Protein AF-A0A7Z9XNN0-F1 (afdb_monomer_lite)

Secondary structure (DSSP, 8-state):
------------------------PPP-TTB--SSS-SS--HHHHHHHHHHHHTT-HHHHHHHHHHHHTTT--PPBSSTTHHHHHHHHHHHHHHHHH--HHHHHHHHHHHHHHHHSPPPSSS-B-TT----SHHHHHTTTTTTHHHHHHHHHHHHHHTTT-TT--HHHHHHHHHHHHHHHHHHHH-TTSTTTT-TTSHHHHHHHHHHHHHHHHSTTSTT--THHHHHHHHHIIIIIHHHHTTTTTTS--TTHHHHHHHHHHHHHHHHHHHHHHBSS---GGG--HHHHHHHHHHHHB-TTSS-B-----EEE-HHHHHHHHHTT---TTEEEPSS--

Structure (mmCIF, N/CA/C/O backbone):
data_AF-A0A7Z9XNN0-F1
#
_entry.id   AF-A0A7Z9XNN0-F1
#
loop_
_atom_site.group_PDB
_atom_site.id
_atom_site.type_symbol
_atom_site.label_atom_id
_atom_site.label_alt_id
_atom_site.label_comp_id
_atom_site.label_asym_id
_atom_site.label_entity_id
_atom_site.label_seq_id
_atom_site.pdbx_PDB_ins_code
_atom_site.Cartn_x
_atom_site.Cartn_y
_atom_site.Cartn_z
_atom_site.occupancy
_atom_site.B_iso_or_equiv
_atom_site.auth_seq_id
_atom_site.auth_comp_id
_atom_site.auth_asym_id
_atom_site.auth_atom_id
_atom_site.pdbx_PDB_model_num
ATOM 1 N N . MET A 1 1 ? -19.025 92.241 5.872 1.00 43.22 1 MET A N 1
ATOM 2 C CA . MET A 1 1 ? -19.968 91.840 4.802 1.00 43.22 1 MET A CA 1
ATOM 3 C C . MET A 1 1 ? -19.944 90.314 4.707 1.00 43.22 1 MET A C 1
ATOM 5 O O . MET A 1 1 ? -18.853 89.779 4.629 1.00 43.22 1 MET A O 1
ATOM 9 N N . LYS A 1 2 ? -21.109 89.655 4.845 1.00 39.34 2 LYS A N 1
ATOM 10 C CA . LYS A 1 2 ? -21.464 88.237 4.544 1.00 39.34 2 LYS A CA 1
ATOM 11 C C . LYS A 1 2 ? -20.301 87.218 4.389 1.00 39.34 2 LYS A C 1
ATOM 13 O O . LYS A 1 2 ? -19.582 87.260 3.407 1.00 39.34 2 LYS A O 1
ATOM 18 N N . ARG A 1 3 ? -20.060 86.361 5.396 1.00 37.00 3 ARG A N 1
ATOM 19 C CA . ARG A 1 3 ? -20.496 84.936 5.527 1.00 37.00 3 ARG A CA 1
ATOM 20 C C . ARG A 1 3 ? -19.927 83.952 4.481 1.00 37.00 3 ARG A C 1
ATOM 22 O O . ARG A 1 3 ? -20.418 83.928 3.361 1.00 37.00 3 ARG A O 1
ATOM 29 N N . SER A 1 4 ? -19.019 83.069 4.919 1.00 43.47 4 SER A N 1
ATOM 30 C CA . SER A 1 4 ? -19.020 81.582 4.778 1.00 43.47 4 SER A CA 1
ATOM 31 C C . SER A 1 4 ? -17.597 81.050 5.073 1.00 43.47 4 SER A C 1
ATOM 33 O O . SER A 1 4 ? -16.654 81.418 4.391 1.00 43.47 4 SER A O 1
ATOM 35 N N . ASN A 1 5 ? -17.330 80.521 6.275 1.00 38.88 5 ASN A N 1
ATOM 36 C CA . ASN A 1 5 ? -17.481 79.126 6.748 1.00 38.88 5 ASN A CA 1
ATOM 37 C C . ASN A 1 5 ? -16.399 78.164 6.207 1.00 38.88 5 ASN A C 1
ATOM 39 O O . ASN A 1 5 ? -16.396 77.839 5.030 1.00 38.88 5 ASN A O 1
ATOM 43 N N . LEU A 1 6 ? -15.440 77.810 7.081 1.00 37.94 6 LEU A N 1
ATOM 44 C CA . LEU A 1 6 ? -15.231 76.473 7.697 1.00 37.94 6 LEU A CA 1
ATOM 45 C C . LEU A 1 6 ? -14.450 75.513 6.776 1.00 37.94 6 LEU A C 1
ATOM 47 O O . LEU A 1 6 ? -14.976 75.023 5.790 1.00 37.94 6 LEU A O 1
ATOM 51 N N . LEU A 1 7 ? -13.133 75.368 6.965 1.00 39.84 7 LEU A N 1
ATOM 52 C CA . LEU A 1 7 ? -12.500 74.334 7.809 1.00 39.84 7 LEU A CA 1
ATOM 53 C C . LEU A 1 7 ? -13.061 72.921 7.579 1.00 39.84 7 LEU A C 1
ATOM 55 O O . LEU A 1 7 ? -14.076 72.565 8.168 1.00 39.84 7 LEU A O 1
ATOM 59 N N . SER A 1 8 ? -12.300 72.078 6.879 1.00 37.28 8 SER A N 1
ATOM 60 C CA . SER A 1 8 ? -12.023 70.722 7.366 1.00 37.28 8 SER A CA 1
ATOM 61 C C . SER A 1 8 ? -10.755 70.152 6.735 1.00 37.28 8 SER A C 1
ATOM 63 O O . SER A 1 8 ? -10.528 70.250 5.532 1.00 37.28 8 SER A O 1
ATOM 65 N N . ASN A 1 9 ? -9.942 69.582 7.613 1.00 38.22 9 ASN A N 1
ATOM 66 C CA . ASN A 1 9 ? -8.616 69.033 7.409 1.00 38.22 9 ASN A CA 1
ATOM 67 C C . ASN A 1 9 ? -8.579 67.764 6.543 1.00 38.22 9 ASN A C 1
ATOM 69 O O . ASN A 1 9 ? -9.536 67.000 6.509 1.00 38.22 9 ASN A O 1
ATOM 73 N N . ASN A 1 10 ? -7.392 67.540 5.968 1.00 43.94 10 ASN A N 1
ATOM 74 C CA . ASN A 1 10 ? -6.692 66.263 5.801 1.00 43.94 10 ASN A CA 1
ATOM 75 C C . ASN A 1 10 ? -7.512 65.032 5.415 1.00 43.94 10 ASN A C 1
ATOM 77 O O . ASN A 1 10 ? -8.039 64.386 6.306 1.00 43.94 10 ASN A O 1
ATOM 81 N N . HIS A 1 11 ? -7.383 64.576 4.166 1.00 37.66 11 HIS A N 1
ATOM 82 C CA . HIS A 1 11 ? -7.239 63.144 3.882 1.00 37.66 11 HIS A CA 1
ATOM 83 C C . HIS A 1 11 ? -6.351 62.929 2.646 1.00 37.66 11 HIS A C 1
ATOM 85 O O . HIS A 1 11 ? -6.763 63.137 1.509 1.00 37.66 11 HIS A O 1
ATOM 91 N N . PHE A 1 12 ? -5.108 62.504 2.894 1.00 40.81 12 PHE A N 1
ATOM 92 C CA . PHE A 1 12 ? -4.285 61.783 1.925 1.00 40.81 12 PHE A CA 1
ATOM 93 C C . PHE A 1 12 ? -4.991 60.456 1.619 1.00 40.81 12 PHE A C 1
ATOM 95 O O . PHE A 1 12 ? -5.037 59.571 2.472 1.00 40.81 12 PHE A O 1
ATOM 102 N N . ALA A 1 13 ? -5.553 60.313 0.422 1.00 39.03 13 ALA A N 1
ATOM 103 C CA . ALA A 1 13 ? -5.998 59.020 -0.078 1.00 39.03 13 ALA A CA 1
ATOM 104 C C . ALA A 1 13 ? -4.792 58.306 -0.705 1.00 39.03 13 ALA A C 1
ATOM 106 O O . ALA A 1 13 ? -4.429 58.550 -1.854 1.00 39.03 13 ALA A O 1
ATOM 107 N N . VAL A 1 14 ? -4.142 57.450 0.085 1.00 39.09 14 VAL A N 1
ATOM 108 C CA . VAL A 1 14 ? -3.208 56.437 -0.415 1.00 39.09 14 VAL A CA 1
ATOM 109 C C . VAL A 1 14 ? -4.041 55.360 -1.106 1.00 39.09 14 VAL A C 1
ATOM 111 O O . VAL A 1 14 ? -4.856 54.689 -0.476 1.00 39.09 14 VAL A O 1
ATOM 114 N N . LEU A 1 15 ? -3.850 55.227 -2.415 1.00 36.94 15 LEU A N 1
ATOM 115 C CA . LEU A 1 15 ? -4.431 54.175 -3.238 1.00 36.94 15 LEU A CA 1
ATOM 116 C C . LEU A 1 15 ? -3.778 52.835 -2.842 1.00 36.94 15 LEU A C 1
ATOM 118 O O . LEU A 1 15 ? -2.674 52.521 -3.281 1.00 36.94 15 LEU A O 1
ATOM 122 N N . PHE A 1 16 ? -4.424 52.056 -1.973 1.00 39.59 16 PHE A N 1
ATOM 123 C CA . PHE A 1 16 ? -4.013 50.679 -1.695 1.00 39.59 16 PHE A CA 1
ATOM 124 C C . PHE A 1 16 ? -4.547 49.774 -2.814 1.00 39.59 16 PHE A C 1
ATOM 126 O O . PHE A 1 16 ? -5.725 49.423 -2.847 1.00 39.59 16 PHE A O 1
ATOM 133 N N . LEU A 1 17 ? -3.670 49.407 -3.749 1.00 39.34 17 LEU A N 1
ATOM 134 C CA . LEU A 1 17 ? -3.873 48.267 -4.641 1.00 39.34 17 LEU A CA 1
ATOM 135 C C . LEU A 1 17 ? -3.836 46.990 -3.789 1.00 39.34 17 LEU A C 1
ATOM 137 O O . LEU A 1 17 ? -2.771 46.464 -3.475 1.00 39.34 17 LEU A O 1
ATOM 141 N N . LEU A 1 18 ? -5.011 46.497 -3.399 1.00 38.22 18 LEU A N 1
ATOM 142 C CA . LEU A 1 18 ? -5.197 45.126 -2.925 1.00 38.22 18 LEU A CA 1
ATOM 143 C C . LEU A 1 18 ? -5.036 44.183 -4.127 1.00 38.22 18 LEU A C 1
ATOM 145 O O . LEU A 1 18 ? -6.008 43.772 -4.753 1.00 38.22 18 LEU A O 1
ATOM 149 N N . LEU A 1 19 ? -3.786 43.859 -4.461 1.00 41.59 19 LEU A N 1
ATOM 150 C CA . LEU A 1 19 ? -3.463 42.617 -5.156 1.00 41.59 19 LEU A CA 1
ATOM 151 C C . LEU A 1 19 ? -3.777 41.486 -4.176 1.00 41.59 19 LEU A C 1
ATOM 153 O O . LEU A 1 19 ? -2.958 41.123 -3.334 1.00 41.59 19 LEU A O 1
ATOM 157 N N . THR A 1 20 ? -4.998 40.966 -4.244 1.00 43.97 20 THR A N 1
ATOM 158 C CA . THR A 1 20 ? -5.300 39.655 -3.687 1.00 43.97 20 THR A CA 1
ATOM 159 C C . THR A 1 20 ? -4.450 38.656 -4.459 1.00 43.97 20 THR A C 1
ATOM 161 O O . THR A 1 20 ? -4.703 38.342 -5.620 1.00 43.97 20 THR A O 1
ATOM 164 N N . SER A 1 21 ? -3.382 38.190 -3.820 1.00 41.94 21 SER A N 1
ATOM 165 C CA . SER A 1 21 ? -2.710 36.955 -4.184 1.00 41.94 21 SER A CA 1
ATOM 166 C C . SER A 1 21 ? -3.735 35.830 -4.050 1.00 41.94 21 SER A C 1
ATOM 168 O O . SER A 1 21 ? -3.892 35.213 -2.999 1.00 41.94 21 SE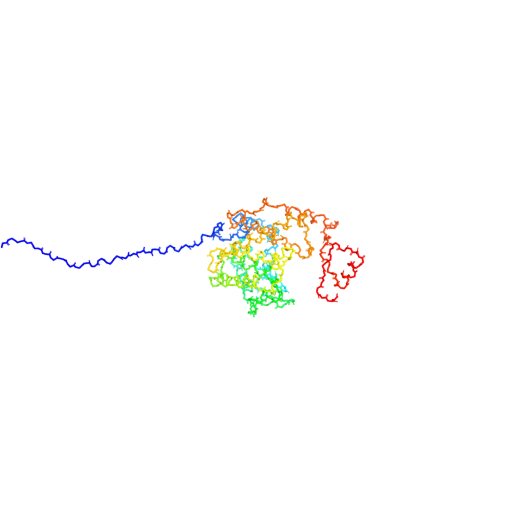R A O 1
ATOM 170 N N . LEU A 1 22 ? -4.485 35.596 -5.127 1.00 40.81 22 LEU A N 1
ATOM 171 C CA . LEU A 1 22 ? -5.114 34.314 -5.384 1.00 40.81 22 LEU A CA 1
ATOM 172 C C . LEU A 1 22 ? -3.961 33.324 -5.506 1.00 40.81 22 LEU A C 1
ATOM 174 O O . LEU A 1 22 ? -3.357 33.169 -6.565 1.00 40.81 22 LEU A O 1
ATOM 178 N N . TRP A 1 23 ? -3.602 32.718 -4.378 1.00 40.72 23 TRP A N 1
ATOM 179 C CA . TRP A 1 23 ? -2.852 31.482 -4.371 1.00 40.72 23 TRP A CA 1
ATOM 180 C C . TRP A 1 23 ? -3.671 30.516 -5.222 1.00 40.72 23 TRP A C 1
ATOM 182 O O . TRP A 1 23 ? -4.731 30.057 -4.800 1.00 40.72 23 TRP A O 1
ATOM 192 N N . PHE A 1 24 ? -3.226 30.276 -6.454 1.00 36.72 24 PHE A N 1
ATOM 193 C CA . PHE A 1 24 ? -3.621 29.089 -7.186 1.00 36.72 24 PHE A CA 1
ATOM 194 C C . PHE A 1 24 ? -3.121 27.921 -6.341 1.00 36.72 24 PHE A C 1
ATOM 196 O O . PHE A 1 24 ? -1.967 27.513 -6.454 1.00 36.72 24 PHE A O 1
ATOM 203 N N . THR A 1 25 ? -3.961 27.411 -5.443 1.00 44.88 25 THR A N 1
ATOM 204 C CA . THR A 1 25 ? -3.837 26.014 -5.064 1.00 44.88 25 THR A CA 1
ATOM 205 C C . THR A 1 25 ? -4.017 25.257 -6.374 1.00 44.88 25 THR A C 1
ATOM 207 O O . THR A 1 25 ? -5.066 25.424 -7.008 1.00 44.88 25 THR A O 1
ATOM 210 N N . PRO A 1 26 ? -3.007 24.513 -6.867 1.00 49.56 26 PRO A N 1
ATOM 211 C CA . PRO A 1 26 ? -3.255 23.611 -7.976 1.00 49.56 26 PRO A CA 1
ATOM 212 C C . PRO A 1 26 ? -4.459 22.774 -7.555 1.00 49.56 26 PRO A C 1
ATOM 214 O O . PRO A 1 26 ? -4.461 22.190 -6.468 1.00 49.56 26 PRO A O 1
ATOM 217 N N . ALA A 1 27 ? -5.537 22.835 -8.337 1.00 48.06 27 ALA A N 1
ATOM 218 C CA . ALA A 1 27 ? -6.693 22.003 -8.072 1.00 48.06 27 ALA A CA 1
ATOM 219 C C . ALA A 1 27 ? -6.177 20.563 -7.962 1.00 48.06 27 ALA A C 1
ATOM 221 O O . ALA A 1 27 ? -5.404 20.132 -8.821 1.00 48.06 27 ALA A O 1
ATOM 222 N N . LEU A 1 28 ? -6.567 19.850 -6.902 1.00 62.34 28 LEU A N 1
ATOM 223 C CA . LEU A 1 28 ? -6.350 18.409 -6.749 1.00 62.34 28 LEU A CA 1
ATOM 224 C C . LEU A 1 28 ? -7.216 17.696 -7.794 1.00 62.34 28 LEU A C 1
ATOM 226 O O . LEU A 1 28 ? -8.229 17.092 -7.458 1.00 62.34 28 LEU A O 1
ATOM 230 N N . ALA A 1 29 ? -6.917 17.913 -9.075 1.00 65.31 29 ALA A N 1
ATOM 231 C CA . ALA A 1 29 ? -7.821 17.621 -10.169 1.00 65.31 29 ALA A CA 1
ATOM 232 C C . ALA A 1 29 ? -8.184 16.136 -10.129 1.00 65.31 29 ALA A C 1
ATOM 234 O O . ALA A 1 29 ? -7.332 15.272 -10.312 1.00 65.31 29 ALA A O 1
ATOM 235 N N . GLY A 1 30 ? -9.455 15.869 -9.843 1.00 78.75 30 GLY A N 1
ATOM 236 C CA . GLY A 1 30 ? -10.014 14.530 -9.806 1.00 78.75 30 GLY A CA 1
ATOM 237 C C . GLY A 1 30 ? -9.767 13.730 -8.529 1.00 78.75 30 GLY A C 1
ATOM 238 O O . GLY A 1 30 ? -10.369 12.679 -8.437 1.00 78.75 30 GLY A O 1
ATOM 239 N N . VAL A 1 31 ? -8.968 14.154 -7.540 1.00 86.62 31 VAL A N 1
ATOM 240 C CA . VAL A 1 31 ? -8.794 13.365 -6.299 1.00 86.62 31 VAL A CA 1
ATOM 241 C C . VAL A 1 31 ? -9.774 13.828 -5.221 1.00 86.62 31 VAL A C 1
ATOM 243 O O . VAL A 1 31 ? -9.813 15.010 -4.870 1.00 86.62 31 VAL A O 1
ATOM 246 N N . ASN A 1 32 ? -10.537 12.890 -4.657 1.00 86.88 32 ASN A N 1
ATOM 247 C CA . ASN A 1 32 ? -11.461 13.160 -3.555 1.00 86.88 32 ASN A CA 1
ATOM 248 C C . ASN A 1 32 ? -10.689 13.652 -2.332 1.00 86.88 32 ASN A C 1
ATOM 250 O O . ASN A 1 32 ? -9.650 13.099 -2.024 1.00 86.88 32 ASN A O 1
ATOM 254 N N . THR A 1 33 ? -11.180 14.658 -1.605 1.00 83.31 33 THR A N 1
ATOM 255 C CA . THR A 1 33 ? -10.455 15.222 -0.444 1.00 83.31 33 THR A CA 1
ATOM 256 C C . THR A 1 33 ? -10.836 14.593 0.896 1.00 83.31 33 THR A C 1
ATOM 258 O O . THR A 1 33 ? -10.148 14.799 1.896 1.00 83.31 33 THR A O 1
ATOM 261 N N . ALA A 1 34 ? -11.920 13.818 0.942 1.00 90.69 34 ALA A N 1
ATOM 262 C CA . ALA A 1 34 ? -12.313 13.075 2.133 1.00 90.69 34 ALA A CA 1
ATOM 263 C C . ALA A 1 34 ? -11.425 11.837 2.321 1.00 90.69 34 ALA A C 1
ATOM 265 O O . ALA A 1 34 ? -10.918 11.282 1.350 1.00 90.69 34 ALA A O 1
ATOM 266 N N . HIS A 1 35 ? -11.256 11.399 3.566 1.00 95.12 35 HIS A N 1
ATOM 267 C CA . HIS A 1 35 ? -10.592 10.144 3.908 1.00 95.12 35 HIS A CA 1
ATOM 268 C C . HIS A 1 35 ? -11.543 9.235 4.706 1.00 95.12 35 HIS A C 1
ATOM 270 O O . HIS A 1 35 ? -12.423 9.745 5.407 1.00 95.12 35 HIS A O 1
ATOM 276 N N . PRO A 1 36 ? -11.360 7.904 4.654 1.00 96.62 36 PRO A N 1
ATOM 277 C CA . PRO A 1 36 ? -10.446 7.205 3.749 1.00 96.62 36 PRO A CA 1
ATOM 278 C C . PRO A 1 36 ? -10.977 7.246 2.306 1.00 96.62 36 PRO A C 1
ATOM 280 O O . PRO A 1 36 ? -12.170 7.452 2.084 1.00 96.62 36 PRO A O 1
ATOM 283 N N . ARG A 1 37 ? -10.088 7.075 1.329 1.00 94.75 37 ARG A N 1
ATOM 284 C CA . ARG A 1 37 ? -10.429 7.129 -0.102 1.00 94.75 37 ARG A CA 1
ATOM 285 C C . ARG A 1 37 ? -9.704 6.091 -0.950 1.00 94.75 37 ARG A C 1
ATOM 287 O O . ARG A 1 37 ? -10.177 5.750 -2.031 1.00 94.75 37 ARG A O 1
ATOM 294 N N . ILE A 1 38 ? -8.574 5.560 -0.486 1.00 94.94 38 ILE A N 1
ATOM 295 C CA . ILE A 1 38 ? -7.895 4.462 -1.172 1.00 94.94 38 ILE A CA 1
ATOM 296 C C . ILE A 1 38 ? -8.563 3.158 -0.742 1.00 94.94 38 ILE A C 1
ATOM 298 O O . ILE A 1 38 ? -8.454 2.745 0.409 1.00 94.94 38 ILE A O 1
ATOM 302 N N . TRP A 1 39 ? -9.262 2.514 -1.674 1.00 95.81 39 TRP A N 1
ATOM 303 C CA . TRP A 1 39 ? -9.960 1.225 -1.556 1.00 95.81 39 TRP A CA 1
ATOM 304 C C . TRP A 1 39 ? -11.109 1.152 -0.536 1.00 95.81 39 TRP A C 1
ATOM 306 O O . TRP A 1 39 ? -11.981 0.298 -0.674 1.00 95.81 39 TRP A O 1
ATOM 316 N N . LEU A 1 40 ? -11.151 2.037 0.462 1.00 95.25 40 LEU A N 1
ATOM 317 C CA . LEU A 1 40 ? -12.206 2.115 1.471 1.00 95.25 40 LEU A CA 1
ATOM 318 C C . LEU A 1 40 ? -13.151 3.284 1.186 1.00 95.25 40 LEU A C 1
ATOM 320 O O . LEU A 1 40 ? -13.195 4.257 1.930 1.00 95.25 40 LEU A O 1
ATOM 324 N N . ASP A 1 41 ? -13.932 3.182 0.116 1.00 91.88 41 ASP A N 1
ATOM 325 C CA . ASP A 1 41 ? -15.057 4.095 -0.099 1.00 91.88 41 ASP A CA 1
ATOM 326 C C . ASP A 1 41 ? -16.181 3.866 0.939 1.00 91.88 41 ASP A C 1
ATOM 328 O O . ASP A 1 41 ? -16.176 2.916 1.734 1.00 91.88 41 ASP A O 1
ATOM 332 N N . SER A 1 42 ? -17.199 4.729 0.916 1.00 92.19 42 SER A N 1
ATOM 333 C CA . SER A 1 42 ? -18.350 4.627 1.823 1.00 92.19 42 SER A CA 1
ATOM 334 C C . SER A 1 42 ? -19.079 3.282 1.708 1.00 92.19 42 SER A C 1
ATOM 336 O O . SER A 1 42 ? -19.545 2.737 2.718 1.00 92.19 42 SER A O 1
ATOM 338 N N . SER A 1 43 ? -19.139 2.705 0.501 1.00 93.81 43 SER A N 1
ATOM 339 C CA . SER A 1 43 ? -19.752 1.397 0.275 1.00 93.81 43 SER A CA 1
ATOM 340 C C . SER A 1 43 ? -18.950 0.274 0.940 1.00 93.81 43 SER A C 1
ATOM 342 O O . SER A 1 43 ? -19.529 -0.612 1.570 1.00 93.81 43 SER A O 1
ATOM 344 N N . THR A 1 44 ? -17.621 0.326 0.861 1.00 95.06 44 THR A N 1
ATOM 345 C CA . THR A 1 44 ? -16.713 -0.657 1.456 1.00 95.06 44 THR A CA 1
ATOM 346 C C . THR A 1 44 ? -16.729 -0.575 2.973 1.00 95.06 44 THR A C 1
ATOM 348 O O . THR A 1 44 ? -16.866 -1.609 3.624 1.00 95.06 44 THR A O 1
ATOM 351 N N . ILE A 1 45 ? -16.709 0.630 3.550 1.00 95.75 45 ILE A N 1
ATOM 352 C CA . ILE A 1 45 ? -16.864 0.814 5.001 1.00 95.75 45 ILE A CA 1
ATOM 353 C C . ILE A 1 45 ? -18.199 0.232 5.480 1.00 95.75 45 ILE A C 1
ATOM 355 O O . ILE A 1 45 ? -18.233 -0.496 6.471 1.00 95.75 45 ILE A O 1
ATOM 359 N N . SER A 1 46 ? -19.289 0.482 4.748 1.00 96.50 46 SER A N 1
ATOM 360 C CA . SER A 1 46 ? -20.605 -0.070 5.092 1.00 96.50 46 SER A CA 1
ATOM 361 C C . SER A 1 46 ? -20.605 -1.603 5.070 1.00 96.50 46 SER A C 1
ATOM 363 O O . SER A 1 46 ? -21.183 -2.232 5.956 1.00 96.50 46 SER A O 1
ATOM 365 N N . ARG A 1 47 ? -19.912 -2.226 4.102 1.00 97.00 47 ARG A N 1
ATOM 366 C CA . ARG A 1 47 ? -19.739 -3.690 4.058 1.00 97.00 47 ARG A CA 1
ATOM 367 C C . ARG A 1 47 ? -18.924 -4.212 5.242 1.00 97.00 47 ARG A C 1
ATOM 369 O O . ARG A 1 47 ? -19.301 -5.232 5.812 1.00 97.00 47 ARG A O 1
ATOM 376 N N . LEU A 1 48 ? -17.861 -3.515 5.647 1.00 95.88 48 LEU A N 1
ATOM 377 C CA . LEU A 1 48 ? -17.075 -3.876 6.833 1.00 95.88 48 LEU A CA 1
ATOM 378 C C . LEU A 1 48 ? -17.928 -3.819 8.109 1.00 95.88 48 LEU A C 1
ATOM 380 O O . LEU A 1 48 ? -17.945 -4.769 8.886 1.00 95.88 48 LEU A O 1
ATOM 384 N N . GLN A 1 49 ? -18.696 -2.747 8.300 1.00 98.31 49 GLN A N 1
ATOM 385 C CA . GLN A 1 49 ? -19.591 -2.592 9.452 1.00 98.31 49 GLN A CA 1
ATOM 386 C C . GLN A 1 49 ? -20.708 -3.646 9.463 1.00 98.31 49 GLN A C 1
ATOM 388 O O . GLN A 1 49 ? -21.040 -4.196 10.514 1.00 98.31 49 GLN A O 1
ATOM 393 N N . ALA A 1 50 ? -21.256 -3.983 8.293 1.00 98.00 50 ALA A N 1
ATOM 394 C CA . ALA A 1 50 ? -22.218 -5.072 8.161 1.00 98.00 50 ALA A CA 1
ATOM 395 C C . ALA A 1 50 ? -21.593 -6.431 8.519 1.00 98.00 50 ALA A C 1
ATOM 397 O O . ALA A 1 50 ? -22.230 -7.230 9.203 1.00 98.00 50 ALA A O 1
ATOM 398 N N . ALA A 1 51 ? -20.340 -6.680 8.123 1.00 97.94 51 ALA A N 1
ATOM 399 C CA . ALA A 1 51 ? -19.609 -7.898 8.469 1.00 97.94 51 ALA A CA 1
ATOM 400 C C . ALA A 1 51 ? -19.373 -8.031 9.985 1.00 97.94 51 ALA A C 1
ATOM 402 O O . ALA A 1 51 ? -19.478 -9.142 10.517 1.00 97.94 51 ALA A O 1
ATOM 403 N N . VAL A 1 52 ? -19.124 -6.909 10.676 1.00 98.56 52 VAL A N 1
ATOM 404 C CA . VAL A 1 52 ? -19.059 -6.830 12.146 1.00 98.56 52 VAL A CA 1
ATOM 405 C C . VAL A 1 52 ? -20.416 -7.164 12.763 1.00 98.56 52 VAL A C 1
ATOM 407 O O . VAL A 1 52 ? -20.499 -8.043 13.619 1.00 98.56 52 VAL A O 1
ATOM 410 N N . ALA A 1 53 ? -21.486 -6.497 12.319 1.00 98.50 53 ALA A N 1
ATOM 411 C CA . ALA A 1 53 ? -22.832 -6.676 12.867 1.00 98.50 53 ALA A CA 1
ATOM 412 C C . ALA A 1 53 ? -23.374 -8.100 12.660 1.00 98.50 53 ALA A C 1
ATOM 414 O O . ALA A 1 53 ? -24.013 -8.659 13.549 1.00 98.50 53 ALA A O 1
ATOM 415 N N . ALA A 1 54 ? -23.087 -8.700 11.503 1.00 98.12 54 ALA A N 1
ATOM 416 C CA . ALA A 1 54 ? -23.446 -10.079 11.182 1.00 98.12 54 ALA A CA 1
ATOM 417 C C . ALA A 1 54 ? -22.500 -11.116 11.814 1.00 98.12 54 ALA A C 1
ATOM 419 O O . ALA A 1 54 ? -22.764 -12.312 11.716 1.00 98.12 54 ALA A O 1
ATOM 420 N N . ASN A 1 55 ? -21.408 -10.673 12.446 1.00 98.06 55 ASN A N 1
ATOM 421 C CA . ASN A 1 55 ? -20.369 -11.523 13.017 1.00 98.06 55 ASN A CA 1
ATOM 422 C C . ASN A 1 55 ? -19.881 -12.612 12.041 1.00 98.06 55 ASN A C 1
ATOM 424 O O . ASN A 1 55 ? -19.815 -13.795 12.380 1.00 98.06 55 ASN A O 1
ATOM 428 N N . THR A 1 56 ? -19.580 -12.205 10.808 1.00 98.06 56 THR A N 1
ATOM 429 C CA . THR A 1 56 ? -19.097 -13.098 9.738 1.00 98.06 56 THR A CA 1
ATOM 430 C C . THR A 1 56 ? -17.803 -13.823 10.124 1.00 98.06 56 THR A C 1
ATOM 432 O O . THR A 1 56 ? -17.073 -13.376 11.011 1.00 98.06 56 THR A O 1
ATOM 435 N N . GLN A 1 57 ? -17.495 -14.943 9.464 1.00 97.56 57 GLN A N 1
ATOM 436 C CA . GLN A 1 57 ? -16.276 -15.710 9.746 1.00 97.56 57 GLN A CA 1
ATOM 437 C C . GLN A 1 57 ? -15.011 -14.885 9.460 1.00 97.56 57 GLN A C 1
ATOM 439 O O . GLN A 1 57 ? -14.044 -14.943 10.218 1.00 97.56 57 GLN A O 1
ATOM 444 N N . GLU A 1 58 ? -15.037 -14.074 8.407 1.00 94.25 58 GLU A N 1
ATOM 445 C CA . GLU A 1 58 ? -13.959 -13.171 8.014 1.00 94.25 58 GLU A CA 1
ATOM 446 C C . GLU A 1 58 ? -13.717 -12.108 9.089 1.00 94.25 58 GLU A C 1
ATOM 448 O O . GLU A 1 58 ? -12.575 -11.867 9.486 1.00 94.25 58 GLU A O 1
ATOM 453 N N . TRP A 1 59 ? -14.794 -11.519 9.623 1.00 97.94 59 TRP A N 1
ATOM 454 C CA . TRP A 1 59 ? -14.693 -10.593 10.747 1.00 97.94 59 TRP A CA 1
ATOM 455 C C . TRP A 1 59 ? -14.135 -11.275 11.997 1.00 97.94 59 TRP A C 1
ATOM 457 O O . TRP A 1 59 ? -13.244 -10.724 12.638 1.00 97.94 59 TRP A O 1
ATOM 467 N N . GLN A 1 60 ? -14.613 -12.474 12.339 1.00 98.44 60 GLN A N 1
ATOM 468 C CA . GLN A 1 60 ? -14.104 -13.220 13.493 1.00 98.44 60 GLN A CA 1
ATOM 469 C C . GLN A 1 60 ? -12.604 -13.506 13.368 1.00 98.44 60 GLN A C 1
ATOM 471 O O . GLN A 1 60 ? -11.883 -13.364 14.354 1.00 98.44 60 GLN A O 1
ATOM 476 N N . ALA A 1 61 ? -12.123 -13.857 12.171 1.00 97.50 61 ALA A N 1
ATOM 477 C CA . ALA A 1 61 ? -10.705 -14.094 11.920 1.00 97.50 61 ALA A CA 1
ATOM 478 C C . ALA A 1 61 ? -9.867 -12.821 12.122 1.00 97.50 61 ALA A C 1
ATOM 480 O O . ALA A 1 61 ? -8.887 -12.850 12.868 1.00 97.50 61 ALA A O 1
ATOM 481 N N . LEU A 1 62 ? -10.282 -11.695 11.526 1.00 97.81 62 LEU A N 1
ATOM 482 C CA . LEU A 1 62 ? -9.601 -10.409 11.708 1.00 97.81 62 LEU A CA 1
ATOM 483 C C . LEU A 1 62 ? -9.615 -9.974 13.177 1.00 97.81 62 LEU A C 1
ATOM 485 O O . LEU A 1 62 ? -8.571 -9.650 13.738 1.00 97.81 62 LEU A O 1
ATOM 489 N N . LYS A 1 63 ? -10.790 -10.008 13.814 1.00 98.56 63 LYS A N 1
ATOM 490 C CA . LYS A 1 63 ? -10.968 -9.621 15.214 1.00 98.56 63 LYS A CA 1
ATOM 491 C C . LYS A 1 63 ? -10.120 -10.483 16.140 1.00 98.56 63 LYS A C 1
ATOM 493 O O . LYS A 1 63 ? -9.438 -9.942 16.999 1.00 98.56 63 LYS A O 1
ATOM 498 N N . SER A 1 64 ? -10.141 -11.804 15.959 1.00 98.62 64 SER A N 1
ATOM 499 C CA . SER A 1 64 ? -9.347 -12.726 16.775 1.00 98.62 64 SER A CA 1
ATOM 500 C C . SER A 1 64 ? -7.858 -12.445 16.639 1.00 98.62 64 SER A C 1
ATOM 502 O O . SER A 1 64 ? -7.155 -12.498 17.642 1.00 98.62 64 SER A O 1
ATOM 504 N N . TRP A 1 65 ? -7.382 -12.152 15.425 1.00 98.50 65 TRP A N 1
ATOM 505 C CA . TRP A 1 65 ? -5.985 -11.805 15.205 1.00 98.50 65 TRP A CA 1
ATOM 506 C C . TRP A 1 65 ? -5.633 -10.466 15.861 1.00 98.50 65 TRP A C 1
ATOM 508 O O . TRP A 1 65 ? -4.640 -10.391 16.573 1.00 98.50 65 TRP A O 1
ATOM 518 N N . CYS A 1 66 ? -6.441 -9.419 15.676 1.00 98.75 66 CYS A N 1
ATOM 519 C CA . CYS A 1 66 ? -6.181 -8.124 16.305 1.00 98.75 66 CYS A CA 1
ATOM 520 C C . CYS A 1 66 ? -6.202 -8.234 17.834 1.00 98.75 66 CYS A C 1
ATOM 522 O O . CYS A 1 66 ? -5.270 -7.792 18.490 1.00 98.75 66 CYS A O 1
ATOM 524 N N . ASP A 1 67 ? -7.230 -8.859 18.408 1.00 98.75 67 ASP A N 1
ATOM 525 C CA . ASP A 1 67 ? -7.384 -8.960 19.860 1.00 98.75 67 ASP A CA 1
ATOM 526 C C . ASP A 1 67 ? -6.258 -9.752 20.526 1.00 98.75 67 ASP A C 1
ATOM 528 O O . ASP A 1 67 ? -5.877 -9.430 21.650 1.00 98.75 67 ASP A O 1
ATOM 532 N N . SER A 1 68 ? -5.721 -10.777 19.856 1.00 98.44 68 SER A N 1
ATOM 533 C CA . SER A 1 68 ? -4.648 -11.595 20.424 1.00 98.44 68 SER A CA 1
ATOM 534 C C . SER A 1 68 ? -3.284 -10.909 20.434 1.00 98.44 68 SER A C 1
ATOM 536 O O . SER A 1 68 ? -2.389 -11.436 21.082 1.00 98.44 68 SER A O 1
ATOM 538 N N . HIS A 1 69 ? -3.122 -9.787 19.722 1.00 98.38 69 HIS A N 1
ATOM 539 C CA . HIS A 1 69 ? -1.838 -9.094 19.569 1.00 98.38 69 HIS A CA 1
ATOM 540 C C . HIS A 1 69 ? -1.866 -7.634 20.058 1.00 98.38 69 HIS A C 1
ATOM 542 O O . HIS A 1 69 ? -0.920 -6.884 19.801 1.00 98.38 69 HIS A O 1
ATOM 548 N N . ILE A 1 70 ? -2.937 -7.189 20.729 1.00 98.19 70 ILE A N 1
ATOM 549 C CA . ILE A 1 70 ? -2.975 -5.850 21.341 1.00 98.19 70 ILE A CA 1
ATOM 550 C C . ILE A 1 70 ? -1.855 -5.749 22.382 1.00 98.19 70 ILE A C 1
ATOM 552 O O . ILE A 1 70 ? -1.757 -6.584 23.282 1.00 98.19 70 ILE A O 1
ATOM 556 N N . GLY A 1 71 ? -1.041 -4.697 22.288 1.00 96.81 71 GLY A N 1
ATOM 557 C CA . GLY A 1 71 ? 0.099 -4.452 23.166 1.00 96.81 71 GLY A CA 1
ATOM 558 C C . GLY A 1 71 ? 1.362 -5.250 22.830 1.00 96.81 71 GLY A C 1
ATOM 559 O O . GLY A 1 71 ? 2.387 -5.040 23.486 1.00 96.81 71 GLY A O 1
ATOM 560 N N . ASP A 1 72 ? 1.332 -6.126 21.822 1.00 95.88 72 ASP A N 1
ATOM 561 C CA . ASP A 1 72 ? 2.520 -6.864 21.402 1.00 95.88 72 ASP A CA 1
ATOM 562 C C . ASP A 1 72 ? 3.493 -5.961 20.637 1.00 95.88 72 ASP A C 1
ATOM 564 O O . ASP A 1 72 ? 3.123 -5.217 19.729 1.00 95.88 72 ASP A O 1
ATOM 568 N N . ASN A 1 73 ? 4.785 -6.091 20.946 1.00 92.38 73 ASN A N 1
ATOM 569 C CA . ASN A 1 73 ? 5.858 -5.476 20.166 1.00 92.38 73 ASN A CA 1
ATOM 570 C C . ASN A 1 73 ? 6.308 -6.437 19.053 1.00 92.38 73 ASN A C 1
ATOM 572 O O . ASN A 1 73 ? 7.353 -7.091 19.157 1.00 92.38 73 ASN A O 1
ATOM 576 N N . MET A 1 74 ? 5.471 -6.580 18.021 1.00 94.00 74 MET A N 1
ATOM 577 C CA . MET A 1 74 ? 5.727 -7.522 16.934 1.00 94.00 74 MET A CA 1
ATOM 578 C C . MET A 1 74 ? 6.866 -7.043 16.029 1.00 94.00 74 MET A C 1
ATOM 580 O O . MET A 1 74 ? 6.903 -5.903 15.557 1.00 94.00 74 MET A O 1
ATOM 584 N N . ARG A 1 75 ? 7.801 -7.956 15.758 1.00 93.56 75 ARG A N 1
ATOM 585 C CA . ARG A 1 75 ? 8.950 -7.706 14.884 1.00 93.56 75 ARG A CA 1
ATOM 586 C C . ARG A 1 75 ? 8.560 -7.730 13.416 1.00 93.56 75 ARG A C 1
ATOM 588 O O . ARG A 1 75 ? 7.588 -8.383 13.032 1.00 93.56 75 ARG A O 1
ATOM 595 N N . ASP A 1 76 ? 9.390 -7.070 12.620 1.00 92.31 76 ASP A N 1
ATOM 596 C CA . ASP A 1 76 ? 9.418 -7.267 11.180 1.00 92.31 76 ASP A CA 1
ATOM 597 C C . ASP A 1 76 ? 10.553 -8.208 10.784 1.00 92.31 76 ASP A C 1
ATOM 599 O O . ASP A 1 76 ? 11.702 -8.049 11.218 1.00 92.31 76 ASP A O 1
ATOM 603 N N . TYR A 1 77 ? 10.219 -9.200 9.963 1.00 90.12 77 TYR A N 1
ATOM 604 C CA . TYR A 1 77 ? 11.171 -10.211 9.530 1.00 90.12 77 TYR A CA 1
ATOM 605 C C . TYR A 1 77 ? 11.702 -9.970 8.128 1.00 90.12 77 TYR A C 1
ATOM 607 O O . TYR A 1 77 ? 12.798 -10.454 7.820 1.00 90.12 77 TYR A O 1
ATOM 615 N N . TYR A 1 78 ? 10.963 -9.225 7.309 1.00 89.69 78 TYR A N 1
ATOM 616 C CA . TYR A 1 78 ? 11.322 -9.012 5.922 1.00 89.69 78 TYR A CA 1
ATOM 617 C C . TYR A 1 78 ? 10.781 -7.687 5.394 1.00 89.69 78 TYR A C 1
ATOM 619 O O . TYR A 1 78 ? 9.626 -7.594 4.983 1.00 89.69 78 TYR A O 1
ATOM 627 N N . GLN A 1 79 ? 11.653 -6.679 5.361 1.00 89.19 79 GLN A N 1
ATOM 628 C CA . GLN A 1 79 ? 11.450 -5.411 4.653 1.00 89.19 79 GLN A CA 1
ATOM 629 C C . GLN A 1 79 ? 10.060 -4.793 4.865 1.00 89.19 79 GLN A C 1
ATOM 631 O O . GLN A 1 79 ? 9.381 -4.402 3.916 1.00 89.19 79 GLN A O 1
ATOM 636 N N . ALA A 1 80 ? 9.634 -4.728 6.125 1.00 92.69 80 ALA A N 1
ATOM 637 C CA . ALA A 1 80 ? 8.365 -4.174 6.583 1.00 92.69 80 ALA A CA 1
ATOM 638 C C . ALA A 1 80 ? 7.084 -4.871 6.094 1.00 92.69 80 ALA A C 1
ATOM 640 O O . ALA A 1 80 ? 5.996 -4.333 6.307 1.00 92.69 80 ALA A O 1
ATOM 641 N N . VAL A 1 81 ? 7.164 -6.061 5.493 1.00 93.00 81 VAL A N 1
ATOM 642 C CA . VAL A 1 81 ? 5.975 -6.835 5.086 1.00 93.00 81 VAL A CA 1
ATOM 643 C C . VAL A 1 81 ? 5.102 -7.180 6.289 1.00 93.00 81 VAL A C 1
ATOM 645 O O . VAL A 1 81 ? 3.872 -7.105 6.225 1.00 93.00 81 VAL A O 1
ATOM 648 N N . ASP A 1 82 ? 5.727 -7.529 7.411 1.00 95.06 82 ASP A N 1
ATOM 649 C CA . ASP A 1 82 ? 4.995 -7.877 8.620 1.00 95.06 82 ASP A CA 1
ATOM 650 C C . ASP A 1 82 ? 4.335 -6.637 9.226 1.00 95.06 82 ASP A C 1
ATOM 652 O O . ASP A 1 82 ? 3.134 -6.648 9.494 1.00 95.06 82 ASP A O 1
ATOM 656 N N . TRP A 1 83 ? 5.081 -5.536 9.365 1.00 96.19 83 TRP A N 1
ATOM 657 C CA . TRP A 1 83 ? 4.538 -4.270 9.869 1.00 96.19 83 TRP A CA 1
ATOM 658 C C . TRP A 1 83 ? 3.437 -3.698 8.974 1.00 96.19 83 TRP A C 1
ATOM 660 O O . TRP A 1 83 ? 2.447 -3.187 9.495 1.00 96.19 83 TRP A O 1
ATOM 670 N N . GLN A 1 84 ? 3.553 -3.841 7.652 1.00 96.19 84 GLN A N 1
ATOM 671 C CA . GLN A 1 84 ? 2.484 -3.532 6.705 1.00 96.19 84 GLN A CA 1
ATOM 672 C C . GLN A 1 84 ? 1.220 -4.328 7.031 1.00 96.19 84 GLN A C 1
ATOM 674 O O . GLN A 1 84 ? 0.153 -3.741 7.210 1.00 96.1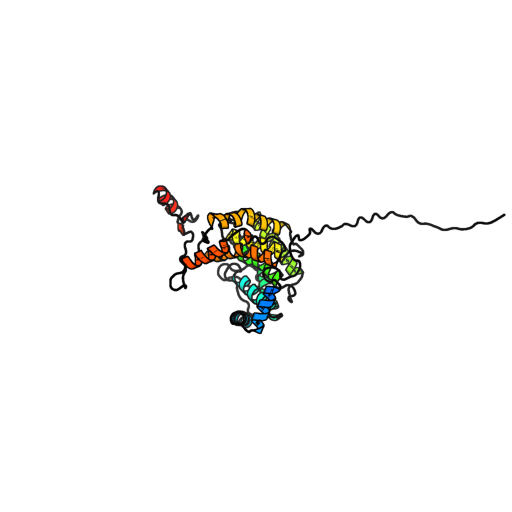9 84 GLN A O 1
ATOM 679 N N . ARG A 1 85 ? 1.325 -5.658 7.154 1.00 96.56 85 ARG A N 1
ATOM 680 C CA . ARG A 1 85 ? 0.184 -6.519 7.497 1.00 96.56 85 ARG A CA 1
ATOM 681 C C . ARG A 1 85 ? -0.446 -6.109 8.827 1.00 96.56 85 ARG A C 1
ATOM 683 O O . ARG A 1 85 ? -1.667 -6.020 8.916 1.00 96.56 85 ARG A O 1
ATOM 690 N N . TYR A 1 86 ? 0.366 -5.857 9.852 1.00 98.19 86 TYR A N 1
ATOM 691 C CA . TYR A 1 86 ? -0.129 -5.493 11.180 1.00 98.19 86 TYR A CA 1
ATOM 692 C C . TYR A 1 86 ? -0.867 -4.157 11.152 1.00 98.19 86 TYR A C 1
ATOM 694 O O . TYR A 1 86 ? -1.997 -4.071 11.634 1.00 98.19 86 TYR A O 1
ATOM 702 N N . MET A 1 87 ? -0.268 -3.146 10.517 1.00 98.50 87 MET A N 1
ATOM 703 C CA . MET A 1 87 ? -0.884 -1.837 10.325 1.00 98.50 87 MET A CA 1
ATOM 704 C C . MET A 1 87 ? -2.229 -1.962 9.598 1.00 98.50 87 MET A C 1
ATOM 706 O O . MET A 1 87 ? -3.231 -1.451 10.096 1.00 98.50 87 MET A O 1
ATOM 710 N N . LEU A 1 88 ? -2.280 -2.692 8.477 1.00 98.19 88 LEU A N 1
ATOM 711 C CA . LEU A 1 88 ? -3.502 -2.853 7.682 1.00 98.19 88 LEU A CA 1
ATOM 712 C C . LEU A 1 88 ? -4.602 -3.602 8.444 1.00 98.19 88 LEU A C 1
ATOM 714 O O . LEU A 1 88 ? -5.756 -3.178 8.404 1.00 98.19 88 LEU A O 1
ATOM 718 N N . ASN A 1 89 ? -4.266 -4.671 9.173 1.00 98.62 89 ASN A N 1
ATOM 719 C CA . ASN A 1 89 ? -5.234 -5.420 9.979 1.00 98.62 89 ASN A CA 1
ATOM 720 C C . ASN A 1 89 ? -5.886 -4.523 11.039 1.00 98.62 89 ASN A C 1
ATOM 722 O O . ASN A 1 89 ? -7.114 -4.440 11.125 1.00 98.62 89 ASN A O 1
ATOM 726 N N . TYR A 1 90 ? -5.072 -3.807 11.816 1.00 98.88 90 TYR A N 1
ATOM 727 C CA . TYR A 1 90 ? -5.578 -2.908 12.847 1.00 98.88 90 TYR A CA 1
ATOM 728 C C . TYR A 1 90 ? -6.341 -1.712 12.264 1.00 98.88 90 TYR A C 1
ATOM 730 O O . TYR A 1 90 ? -7.396 -1.348 12.785 1.00 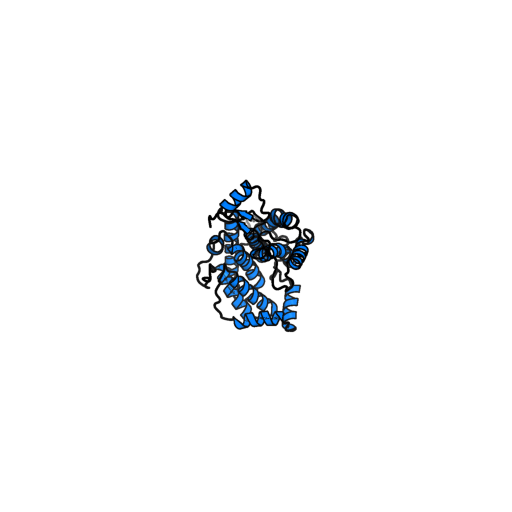98.88 90 TYR A O 1
ATOM 738 N N . ALA A 1 91 ? -5.877 -1.137 11.152 1.00 98.69 91 ALA A N 1
ATOM 739 C CA . ALA A 1 91 ? -6.576 -0.051 10.471 1.00 98.69 91 ALA A CA 1
ATOM 740 C C . ALA A 1 91 ? -7.947 -0.497 9.925 1.00 98.69 91 ALA A C 1
ATOM 742 O O . ALA A 1 91 ? -8.934 0.223 10.086 1.00 98.69 91 ALA A O 1
ATOM 743 N N . LEU A 1 92 ? -8.052 -1.706 9.358 1.00 98.19 92 LEU A N 1
ATOM 744 C CA . LEU A 1 92 ? -9.333 -2.284 8.934 1.00 98.19 92 LEU A CA 1
ATOM 745 C C . LEU A 1 92 ? -10.269 -2.520 10.117 1.00 98.19 92 LEU A C 1
ATOM 747 O O . LEU A 1 92 ? -11.438 -2.142 10.051 1.00 98.19 92 LEU A O 1
ATOM 751 N N . ALA A 1 93 ? -9.765 -3.096 11.212 1.00 98.69 93 ALA A N 1
ATOM 752 C CA . ALA A 1 93 ? -10.558 -3.315 12.417 1.00 98.69 93 ALA A CA 1
ATOM 753 C C . ALA A 1 93 ? -11.053 -1.985 13.015 1.00 98.69 93 ALA A C 1
ATOM 755 O O . ALA A 1 93 ? -12.212 -1.883 13.430 1.00 98.69 93 ALA A O 1
ATOM 756 N N . TYR A 1 94 ? -10.224 -0.937 12.989 1.00 98.69 94 TYR A N 1
ATOM 757 C CA . TYR A 1 94 ? -10.628 0.420 13.352 1.00 98.69 94 TYR A CA 1
ATOM 758 C C . TYR A 1 94 ? -11.734 0.948 12.434 1.00 98.69 94 TYR A C 1
ATOM 760 O O . TYR A 1 94 ? -12.776 1.367 12.931 1.00 98.69 94 TYR A O 1
ATOM 768 N N . ARG A 1 95 ? -11.574 0.881 11.108 1.00 97.88 95 ARG A N 1
ATOM 769 C CA . ARG A 1 95 ? -12.600 1.357 10.162 1.00 97.88 95 ARG A CA 1
ATOM 770 C C . ARG A 1 95 ? -13.917 0.588 10.270 1.00 97.88 95 ARG A C 1
ATOM 772 O O . ARG A 1 95 ? -14.983 1.182 10.120 1.00 97.88 95 ARG A O 1
ATOM 779 N N . ALA A 1 96 ? -13.856 -0.703 10.579 1.00 97.94 96 ALA A N 1
ATOM 780 C CA . ALA A 1 96 ? -15.032 -1.548 10.741 1.00 97.94 96 ALA A CA 1
ATOM 781 C C . ALA A 1 96 ? -15.819 -1.255 12.033 1.00 97.94 96 ALA A C 1
ATOM 783 O O . ALA A 1 96 ? -17.032 -1.450 12.062 1.00 97.94 96 ALA A O 1
ATOM 784 N N . THR A 1 97 ? -15.155 -0.794 13.100 1.00 98.25 97 THR A N 1
ATOM 785 C CA . THR A 1 97 ? -15.754 -0.719 14.451 1.00 98.25 97 THR A CA 1
ATOM 786 C C . THR A 1 97 ? -15.779 0.673 15.080 1.00 98.25 97 THR A C 1
ATOM 788 O O . THR A 1 97 ? -16.538 0.904 16.017 1.00 98.25 97 THR A O 1
ATOM 791 N N . GLY A 1 98 ? -14.920 1.587 14.629 1.00 97.12 98 GLY A N 1
ATOM 792 C CA . GLY A 1 98 ? -14.625 2.849 15.307 1.00 97.12 98 GLY A CA 1
ATOM 793 C C . GLY A 1 98 ? -13.827 2.696 16.611 1.00 97.12 98 GLY A C 1
ATOM 794 O O . GLY A 1 98 ? -13.648 3.679 17.328 1.00 97.12 98 GLY A O 1
ATOM 795 N N . ASN A 1 99 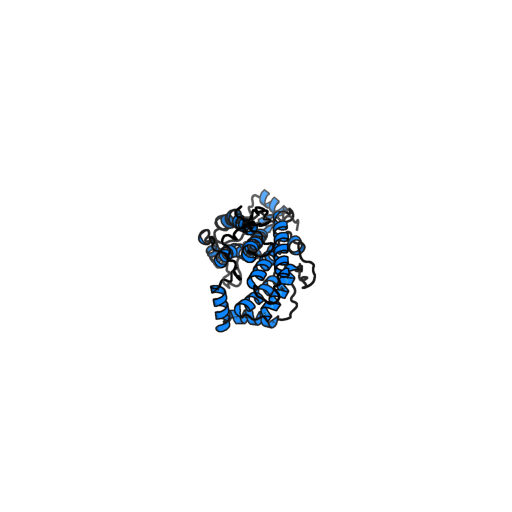? -13.347 1.492 16.951 1.00 98.00 99 ASN A N 1
ATOM 796 C CA . ASN A 1 99 ? -12.661 1.245 18.217 1.00 98.00 99 ASN A CA 1
ATOM 797 C C . ASN A 1 99 ? -11.259 1.879 18.234 1.00 98.00 99 ASN A C 1
ATOM 799 O O . ASN A 1 99 ? -10.361 1.471 17.493 1.00 98.00 99 ASN A O 1
ATOM 803 N N . ALA A 1 100 ? -11.066 2.843 19.136 1.00 98.00 100 ALA A N 1
ATOM 804 C CA . ALA A 1 100 ? -9.815 3.574 19.299 1.00 98.00 100 ALA A CA 1
ATOM 805 C C . ALA A 1 100 ? -8.612 2.681 19.650 1.00 98.00 100 ALA A C 1
ATOM 807 O O . ALA A 1 100 ? -7.495 3.042 19.295 1.00 98.00 100 ALA A O 1
ATOM 808 N N . THR A 1 101 ? -8.811 1.526 20.295 1.00 98.38 101 THR A N 1
ATOM 809 C CA . THR A 1 101 ? -7.715 0.598 20.616 1.00 98.38 101 THR A CA 1
ATOM 810 C C . THR A 1 101 ? -7.059 0.048 19.351 1.00 98.38 101 THR A C 1
ATOM 812 O O . THR A 1 101 ? -5.838 0.077 19.242 1.00 98.38 101 THR A O 1
ATOM 815 N N . TYR A 1 102 ? -7.843 -0.365 18.349 1.00 98.69 102 TYR A N 1
ATOM 816 C CA . TYR A 1 102 ? -7.275 -0.814 17.073 1.00 98.69 102 TYR A CA 1
ATOM 817 C C . TYR A 1 102 ? -6.572 0.330 16.335 1.00 98.69 102 TYR A C 1
ATOM 819 O O . TYR A 1 102 ? -5.500 0.136 15.777 1.00 98.69 102 TYR A O 1
ATOM 827 N N . ALA A 1 103 ? -7.127 1.543 16.382 1.00 98.69 103 ALA A N 1
ATOM 828 C CA . ALA A 1 103 ? -6.464 2.718 15.818 1.00 98.69 103 ALA A CA 1
ATOM 829 C C . ALA A 1 103 ? -5.097 2.980 16.478 1.00 98.69 103 ALA A C 1
ATOM 831 O O . ALA A 1 103 ? -4.120 3.229 15.779 1.00 98.69 103 ALA A O 1
ATOM 832 N N . GLN A 1 104 ? -5.012 2.895 17.808 1.00 98.56 104 GLN A N 1
ATOM 833 C CA . GLN A 1 104 ? -3.763 3.090 18.550 1.00 98.56 104 GLN A CA 1
ATOM 834 C C . GLN A 1 104 ? -2.695 2.063 18.157 1.00 98.56 104 GLN A C 1
ATOM 836 O O . GLN A 1 104 ? -1.556 2.450 17.902 1.00 98.56 104 GLN A O 1
ATOM 841 N N . GLU A 1 105 ? -3.0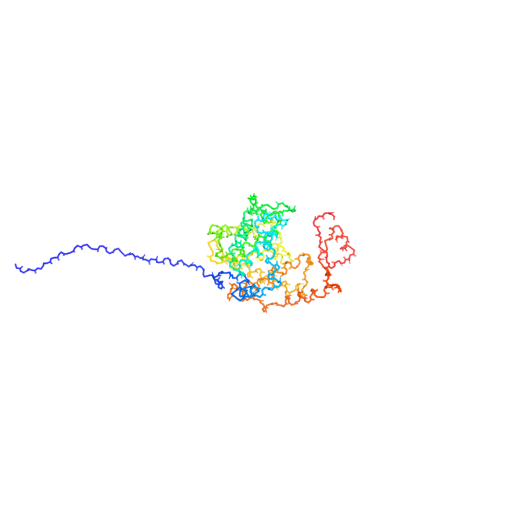70 0.788 18.030 1.00 98.56 105 GLU A N 1
ATOM 842 C CA . GLU A 1 105 ? -2.166 -0.265 17.551 1.00 98.56 105 GLU A CA 1
ATOM 843 C C . GLU A 1 105 ? -1.699 -0.006 16.114 1.00 98.56 105 GLU A C 1
ATOM 845 O O . GLU A 1 105 ? -0.506 -0.053 15.820 1.00 98.56 105 GLU A O 1
ATOM 850 N N . ALA A 1 106 ? -2.609 0.367 15.210 1.00 98.69 106 ALA A N 1
ATOM 851 C CA . ALA A 1 106 ? -2.243 0.698 13.834 1.00 98.69 106 ALA A CA 1
ATOM 852 C C . ALA A 1 106 ? -1.243 1.870 13.760 1.00 98.69 106 ALA A C 1
ATOM 854 O O . ALA A 1 106 ? -0.317 1.844 12.948 1.00 98.69 106 ALA A O 1
ATOM 855 N N . ILE A 1 107 ? -1.388 2.876 14.633 1.00 98.62 107 ILE A N 1
ATOM 856 C CA . ILE A 1 107 ? -0.472 4.023 14.714 1.00 98.62 107 ILE A CA 1
ATOM 857 C C . ILE A 1 107 ? 0.934 3.611 15.160 1.00 98.62 107 ILE A C 1
ATOM 859 O O . ILE A 1 107 ? 1.904 4.203 14.684 1.00 98.62 107 ILE A O 1
ATOM 863 N N . ILE A 1 108 ? 1.078 2.599 16.022 1.00 98.25 108 ILE A N 1
ATOM 864 C CA . ILE A 1 108 ? 2.396 2.071 16.413 1.00 98.25 108 ILE A CA 1
ATOM 865 C C . ILE A 1 108 ? 3.142 1.565 15.174 1.00 98.25 108 ILE A C 1
ATOM 867 O O . ILE A 1 108 ? 4.277 1.977 14.923 1.00 98.25 108 ILE A O 1
ATOM 871 N N . TYR A 1 109 ? 2.486 0.747 14.352 1.00 98.06 109 TYR A N 1
ATOM 872 C CA . TYR A 1 109 ? 3.105 0.194 13.147 1.00 98.06 109 TYR A CA 1
ATOM 873 C C . TYR A 1 109 ? 3.277 1.236 12.037 1.00 98.06 109 TYR A C 1
ATOM 875 O O . TYR A 1 109 ? 4.286 1.204 11.338 1.00 98.06 109 TYR A O 1
ATOM 883 N N . LEU A 1 110 ? 2.376 2.219 11.910 1.00 98.25 110 LEU A N 1
ATOM 884 C CA . LEU A 1 110 ? 2.579 3.348 10.994 1.00 98.25 110 LEU A CA 1
ATOM 885 C C . LEU A 1 110 ? 3.819 4.174 11.376 1.00 98.25 110 LEU A C 1
ATOM 887 O O . LEU A 1 110 ? 4.593 4.575 10.506 1.00 98.25 110 LEU A O 1
ATOM 891 N N . ARG A 1 111 ? 4.053 4.395 12.675 1.00 97.44 111 ARG A N 1
ATOM 892 C CA . ARG A 1 111 ? 5.279 5.045 13.165 1.00 97.44 111 ARG A CA 1
ATOM 893 C C . ARG A 1 111 ? 6.515 4.200 12.879 1.00 97.44 111 ARG A C 1
ATOM 895 O O . ARG A 1 111 ? 7.499 4.757 12.402 1.00 97.44 111 ARG A O 1
ATOM 902 N N . ALA A 1 112 ? 6.450 2.887 13.093 1.00 95.94 112 ALA A N 1
ATOM 903 C CA . ALA A 1 112 ? 7.551 1.987 12.756 1.00 95.94 112 ALA A CA 1
ATOM 904 C C . ALA A 1 112 ? 7.887 2.046 11.257 1.00 95.94 112 ALA A C 1
ATOM 906 O O . ALA A 1 112 ? 9.036 2.244 10.879 1.00 95.94 112 ALA A O 1
ATOM 907 N N . LEU A 1 113 ? 6.871 2.018 10.392 1.00 95.44 113 LEU A N 1
ATOM 908 C CA . LEU A 1 113 ? 7.038 2.190 8.948 1.00 95.44 113 LEU A CA 1
ATOM 909 C C . LEU A 1 113 ? 7.657 3.552 8.568 1.00 95.44 113 LEU A C 1
ATOM 911 O O . LEU A 1 113 ? 8.318 3.657 7.538 1.00 95.44 113 LEU A O 1
ATOM 915 N N . THR A 1 114 ? 7.444 4.596 9.376 1.00 95.50 114 THR A N 1
ATOM 916 C CA . THR A 1 114 ? 7.911 5.968 9.095 1.00 95.50 114 THR A CA 1
ATOM 917 C C . THR A 1 114 ? 9.337 6.231 9.597 1.00 95.50 114 THR A C 1
ATOM 919 O O . THR A 1 114 ? 10.111 6.953 8.950 1.00 95.50 114 THR A O 1
ATOM 922 N N . TYR A 1 115 ? 9.685 5.684 10.765 1.00 94.38 115 TYR A N 1
ATOM 923 C CA . TYR A 1 115 ? 10.903 6.038 11.504 1.00 94.38 115 TYR A CA 1
ATOM 924 C C . TYR A 1 115 ? 11.905 4.890 11.649 1.00 94.38 115 TYR A C 1
ATOM 926 O O . TYR A 1 115 ? 13.095 5.150 11.831 1.00 94.38 115 TYR A O 1
ATOM 934 N N . ASP A 1 116 ? 11.459 3.642 11.539 1.00 92.75 116 ASP A N 1
ATOM 935 C CA . ASP A 1 116 ? 12.291 2.467 11.763 1.00 92.75 116 ASP A CA 1
ATOM 936 C C . ASP A 1 116 ? 12.642 1.761 10.448 1.00 92.75 116 ASP A C 1
ATOM 938 O O . ASP A 1 116 ? 11.951 1.861 9.426 1.00 92.75 116 ASP A O 1
ATOM 942 N N . ALA A 1 117 ? 13.749 1.022 10.477 1.00 84.94 117 ALA A N 1
ATOM 943 C CA . ALA A 1 117 ? 14.073 0.068 9.427 1.00 84.94 117 ALA A CA 1
ATOM 944 C C . ALA A 1 117 ? 13.586 -1.322 9.839 1.00 84.94 117 ALA A C 1
ATOM 946 O O . ALA A 1 117 ? 13.823 -1.787 10.957 1.00 84.94 117 ALA A O 1
ATOM 947 N N . GLY A 1 118 ? 12.905 -1.966 8.907 1.00 74.19 118 GLY A N 1
ATOM 948 C CA . GLY A 1 118 ? 12.468 -3.338 8.945 1.00 74.19 118 GLY A CA 1
ATOM 949 C C . GLY A 1 118 ? 13.683 -4.233 8.821 1.00 74.19 118 GLY A C 1
ATOM 950 O O . GLY A 1 118 ? 14.784 -3.800 8.464 1.00 74.19 118 GLY A O 1
ATOM 951 N N . GLY A 1 119 ? 13.498 -5.490 9.180 1.00 65.56 119 GLY A N 1
ATOM 952 C CA . GLY A 1 119 ? 14.593 -6.437 9.188 1.00 65.56 119 GLY A CA 1
ATOM 953 C C . GLY A 1 119 ? 14.926 -6.911 7.780 1.00 65.56 119 GLY A C 1
ATOM 954 O O . GLY A 1 119 ? 14.038 -7.257 7.004 1.00 65.56 119 GLY A O 1
ATOM 955 N N . GLY A 1 120 ? 16.218 -7.062 7.499 1.00 64.38 120 GLY A N 1
ATOM 956 C CA . GLY A 1 120 ? 16.669 -8.222 6.737 1.00 64.38 120 GLY A CA 1
ATOM 957 C C . GLY A 1 120 ? 16.781 -9.398 7.708 1.00 64.38 120 GLY A C 1
ATOM 958 O O . GLY A 1 120 ? 17.450 -9.272 8.737 1.00 64.38 120 GLY A O 1
ATOM 959 N N . TYR A 1 121 ? 16.118 -10.520 7.419 1.00 54.78 121 TYR A N 1
ATOM 960 C CA . TYR A 1 121 ? 16.239 -11.769 8.184 1.00 54.78 121 TYR A CA 1
ATOM 961 C C . TYR A 1 121 ? 15.910 -11.654 9.694 1.00 54.78 121 TYR A C 1
ATOM 963 O O . TYR A 1 121 ? 16.674 -12.119 10.539 1.00 54.78 121 TYR A O 1
ATOM 971 N N . GLY A 1 122 ? 14.769 -11.060 10.070 1.00 56.72 122 GLY A N 1
ATOM 972 C CA . GLY A 1 122 ? 14.259 -11.151 11.458 1.00 56.72 122 GLY A CA 1
ATOM 973 C C . GLY A 1 122 ? 14.732 -10.098 12.464 1.00 56.72 122 GLY A C 1
ATOM 974 O O . GLY A 1 122 ? 14.600 -10.305 13.675 1.00 56.72 122 GLY A O 1
ATOM 975 N N . SER A 1 123 ? 15.294 -8.986 11.989 1.00 70.00 123 SER A N 1
ATOM 976 C CA . SER A 1 123 ? 15.938 -7.962 12.825 1.00 70.00 123 SER A CA 1
ATOM 977 C C . SER A 1 123 ? 15.148 -6.655 12.998 1.00 70.00 123 SER A C 1
ATOM 979 O O . SER A 1 123 ? 15.613 -5.771 13.717 1.00 70.00 123 SER A O 1
ATOM 981 N N . GLY A 1 124 ? 13.960 -6.521 12.397 1.00 83.75 124 GLY A N 1
ATOM 982 C CA . GLY A 1 124 ? 13.149 -5.308 12.494 1.00 83.75 124 GLY A CA 1
ATOM 983 C C . GLY A 1 124 ? 12.578 -5.137 13.897 1.00 83.75 124 GLY A C 1
ATOM 984 O O . GLY A 1 124 ? 11.815 -5.982 14.373 1.00 83.75 124 GLY A O 1
ATOM 985 N N . VAL A 1 125 ? 12.949 -4.047 14.568 1.00 90.44 125 VAL A N 1
ATOM 986 C CA . VAL A 1 125 ? 12.515 -3.725 15.935 1.00 90.44 125 VAL A CA 1
ATOM 987 C C . VAL A 1 125 ? 11.949 -2.314 15.957 1.00 90.44 125 VAL A C 1
ATOM 989 O O . VAL A 1 125 ? 12.584 -1.385 15.459 1.00 90.44 125 VAL A O 1
ATOM 992 N N . ILE A 1 126 ? 10.772 -2.166 16.563 1.00 93.81 126 ILE A N 1
ATOM 993 C CA . ILE A 1 126 ? 10.121 -0.869 16.746 1.00 93.81 126 ILE A CA 1
ATOM 994 C C . ILE A 1 126 ? 10.984 0.014 17.655 1.00 93.81 126 ILE A C 1
ATOM 996 O O . ILE A 1 126 ? 11.429 -0.421 18.721 1.00 93.81 126 ILE A O 1
ATOM 1000 N N . GLY A 1 127 ? 11.197 1.260 17.240 1.00 91.88 127 GLY A N 1
ATOM 1001 C CA . GLY A 1 127 ? 12.004 2.254 17.940 1.00 91.88 127 GLY A CA 1
ATOM 1002 C C . GLY A 1 127 ? 13.509 2.154 17.679 1.00 91.88 127 GLY A C 1
ATOM 1003 O O . GLY A 1 127 ? 14.285 2.723 18.447 1.00 91.88 127 GLY A O 1
ATOM 1004 N N . ASN A 1 128 ? 13.946 1.443 16.634 1.00 88.25 128 ASN A N 1
ATOM 1005 C CA . ASN A 1 128 ? 15.363 1.381 16.268 1.00 88.25 128 ASN A CA 1
ATOM 1006 C C . ASN A 1 128 ? 15.879 2.664 15.593 1.00 88.25 128 ASN A C 1
ATOM 1008 O O . ASN A 1 128 ? 17.095 2.827 15.470 1.00 88.25 128 ASN A O 1
ATOM 1012 N N . GLY A 1 129 ? 14.986 3.550 15.134 1.00 89.50 129 GLY A N 1
ATOM 1013 C CA . GLY A 1 129 ? 15.321 4.833 14.508 1.00 89.50 129 GLY A CA 1
ATOM 1014 C C . GLY A 1 129 ? 16.208 4.715 13.267 1.00 89.50 129 GLY A C 1
ATOM 1015 O O . GLY A 1 129 ? 16.816 5.695 12.846 1.00 89.50 129 GLY A O 1
ATOM 1016 N N . SER A 1 130 ? 16.333 3.509 12.713 1.00 87.75 130 SER A N 1
ATOM 1017 C CA . SER A 1 130 ? 17.254 3.188 11.623 1.00 87.75 130 SER A CA 1
ATOM 1018 C C . SER A 1 130 ? 16.604 3.340 10.251 1.00 87.75 130 SER A C 1
ATOM 1020 O O . SER A 1 130 ? 17.232 2.990 9.252 1.00 87.75 130 SER A O 1
ATOM 1022 N N . GLY A 1 131 ? 15.356 3.820 10.199 1.00 84.44 131 GLY A N 1
ATOM 1023 C CA . GLY A 1 131 ? 14.607 4.034 8.968 1.00 84.44 131 GLY A CA 1
ATOM 1024 C C . GLY A 1 131 ? 15.071 5.260 8.186 1.00 84.44 131 GLY A C 1
ATOM 1025 O O . GLY A 1 131 ? 16.154 5.808 8.388 1.00 84.44 131 GLY A O 1
ATOM 1026 N N . GLY A 1 132 ? 14.217 5.710 7.275 1.00 84.38 132 GLY A N 1
ATOM 1027 C CA . GLY A 1 132 ? 14.511 6.806 6.356 1.00 84.38 132 GLY A CA 1
ATOM 1028 C C . GLY A 1 132 ? 14.938 6.319 4.990 1.00 84.38 132 GLY A C 1
ATOM 1029 O O . GLY A 1 132 ? 14.388 5.332 4.511 1.00 84.38 132 GLY A O 1
ATOM 1030 N N . THR A 1 133 ? 15.873 6.997 4.319 1.00 84.25 133 THR A N 1
ATOM 1031 C CA . THR A 1 133 ? 16.394 6.520 3.023 1.00 84.25 133 THR A CA 1
ATOM 1032 C C . THR A 1 133 ? 16.856 5.049 3.103 1.00 84.25 133 THR A C 1
ATOM 1034 O O . THR A 1 133 ? 16.621 4.274 2.182 1.00 84.25 133 THR A O 1
ATOM 1037 N N . SER A 1 134 ? 17.447 4.599 4.213 1.00 87.25 134 SER A N 1
ATOM 1038 C CA . SER A 1 134 ? 17.851 3.191 4.425 1.00 87.25 134 SER A CA 1
ATOM 1039 C C . SER A 1 134 ? 16.719 2.173 4.214 1.00 87.25 134 SER A C 1
ATOM 1041 O O . SER A 1 134 ? 16.977 1.088 3.686 1.00 87.25 134 SER A O 1
ATOM 1043 N N . SER A 1 135 ? 15.472 2.530 4.551 1.00 89.50 135 SER A N 1
ATOM 1044 C CA . SER A 1 135 ? 14.295 1.661 4.408 1.00 89.50 135 SER A CA 1
ATOM 1045 C C . SER A 1 135 ? 14.095 1.187 2.970 1.00 89.50 135 SER A C 1
ATOM 1047 O O . SER A 1 135 ? 13.658 0.060 2.756 1.00 89.50 135 SER A O 1
ATOM 1049 N N . ILE A 1 136 ? 14.475 2.006 1.986 1.00 90.50 136 ILE A N 1
ATOM 1050 C CA . ILE A 1 136 ? 14.368 1.658 0.566 1.00 90.50 136 ILE A CA 1
ATOM 1051 C C . ILE A 1 136 ? 15.719 1.327 -0.081 1.00 90.50 136 ILE A C 1
ATOM 1053 O O . ILE A 1 136 ? 15.746 0.580 -1.047 1.00 90.50 136 ILE A O 1
ATOM 1057 N N . THR A 1 137 ? 16.852 1.823 0.427 1.00 89.88 137 THR A N 1
ATOM 1058 C CA . THR A 1 137 ? 18.141 1.688 -0.290 1.00 89.88 137 THR A CA 1
ATOM 1059 C C . THR A 1 137 ? 18.915 0.407 -0.024 1.00 89.88 137 THR A C 1
ATOM 1061 O O . THR A 1 137 ? 19.768 0.052 -0.835 1.00 89.88 137 THR A O 1
ATOM 1064 N N . HIS A 1 138 ? 18.655 -0.281 1.091 1.00 85.31 138 HIS A N 1
ATOM 1065 C CA . HIS A 1 138 ? 19.455 -1.437 1.514 1.00 85.31 138 HIS A CA 1
ATOM 1066 C C . HIS A 1 138 ? 19.384 -2.630 0.547 1.00 85.31 138 HIS A C 1
ATOM 1068 O O . HIS A 1 138 ? 20.343 -3.389 0.448 1.00 85.31 138 HIS A O 1
ATOM 1074 N N . ASP A 1 139 ? 18.273 -2.762 -0.175 1.00 90.00 139 ASP A N 1
ATOM 1075 C CA . ASP A 1 139 ? 18.050 -3.761 -1.219 1.00 90.00 139 ASP A CA 1
ATOM 1076 C C . ASP A 1 139 ? 17.631 -3.051 -2.509 1.00 90.00 139 ASP A C 1
ATOM 1078 O O . ASP A 1 139 ? 16.554 -3.280 -3.042 1.00 90.00 139 ASP A O 1
ATOM 1082 N N . SER A 1 140 ? 18.431 -2.070 -2.944 1.00 94.50 140 SER A N 1
ATOM 1083 C CA . SER A 1 140 ? 18.297 -1.405 -4.251 1.00 94.50 140 SER A CA 1
ATOM 1084 C C . SER A 1 140 ? 16.885 -0.913 -4.620 1.00 94.50 140 SER A C 1
ATOM 1086 O O . SER A 1 140 ? 16.549 -0.830 -5.797 1.00 94.50 140 SER A O 1
ATOM 1088 N N . GLY A 1 141 ? 16.069 -0.537 -3.633 1.00 94.25 141 GLY A N 1
ATOM 1089 C CA . GLY A 1 141 ? 14.696 -0.063 -3.814 1.00 94.25 141 GLY A CA 1
ATOM 1090 C C . GLY A 1 141 ? 13.597 -1.061 -3.442 1.00 94.25 141 GLY A C 1
ATOM 1091 O O . GLY A 1 141 ? 12.451 -0.633 -3.320 1.00 94.25 141 GLY A O 1
ATOM 1092 N N . TYR A 1 142 ? 13.898 -2.339 -3.178 1.00 92.81 142 TYR A N 1
ATOM 1093 C CA . TYR A 1 142 ? 12.881 -3.378 -2.936 1.00 92.81 142 TYR A CA 1
ATOM 1094 C C . TYR A 1 142 ? 11.898 -3.004 -1.824 1.00 92.81 142 TYR A C 1
ATOM 1096 O O . TYR A 1 142 ? 10.691 -3.215 -1.951 1.00 92.81 142 TYR A O 1
ATOM 1104 N N . GLY A 1 143 ? 12.398 -2.367 -0.759 1.00 92.31 143 GLY A N 1
ATOM 1105 C CA . GLY A 1 143 ? 11.587 -1.925 0.374 1.00 92.31 143 GLY A CA 1
ATOM 1106 C C . GLY A 1 143 ? 10.401 -1.036 -0.018 1.00 92.31 143 GLY A C 1
ATOM 1107 O O . GLY A 1 143 ? 9.400 -1.020 0.697 1.00 92.31 143 GLY A O 1
ATOM 1108 N N . ALA A 1 144 ? 10.443 -0.357 -1.173 1.00 94.00 144 ALA A N 1
ATOM 1109 C CA . ALA A 1 144 ? 9.330 0.445 -1.683 1.00 94.00 144 ALA A CA 1
ATOM 1110 C C . ALA A 1 144 ? 8.016 -0.350 -1.820 1.00 94.00 144 ALA A C 1
ATOM 1112 O O . ALA A 1 144 ? 6.946 0.226 -1.620 1.00 94.00 144 ALA A O 1
ATOM 1113 N N . ARG A 1 145 ? 8.088 -1.663 -2.082 1.00 93.12 145 ARG A N 1
ATOM 1114 C CA . ARG A 1 145 ? 6.927 -2.567 -2.213 1.00 93.12 145 ARG A CA 1
ATOM 1115 C C . ARG A 1 145 ? 6.073 -2.635 -0.947 1.00 93.12 145 ARG A C 1
ATOM 1117 O O . ARG A 1 145 ? 4.844 -2.685 -1.012 1.00 93.12 145 ARG A O 1
ATOM 1124 N N . SER A 1 146 ? 6.719 -2.613 0.216 1.00 93.94 146 SER A N 1
ATOM 1125 C CA . SER A 1 146 ? 6.037 -2.643 1.513 1.00 93.94 146 SER A CA 1
ATOM 1126 C C . SER A 1 146 ? 5.885 -1.231 2.060 1.00 93.94 146 SER A C 1
ATOM 1128 O O . SER A 1 146 ? 4.773 -0.764 2.301 1.00 93.94 146 SER A O 1
ATOM 1130 N N . TYR A 1 147 ? 6.997 -0.513 2.215 1.00 95.06 147 TYR A N 1
ATOM 1131 C CA . TYR A 1 147 ? 7.036 0.808 2.833 1.00 95.06 147 TYR A CA 1
ATOM 1132 C C . TYR A 1 147 ? 6.255 1.855 2.053 1.00 95.06 147 TYR A C 1
ATOM 1134 O O . TYR A 1 147 ? 5.415 2.560 2.616 1.00 95.06 147 TYR A O 1
ATOM 1142 N N . GLY A 1 148 ? 6.537 1.938 0.754 1.00 94.69 148 GLY A N 1
ATOM 1143 C CA . GLY A 1 148 ? 6.024 2.980 -0.119 1.00 94.69 148 GLY A CA 1
ATOM 1144 C C . GLY A 1 148 ? 4.508 2.929 -0.267 1.00 94.69 148 GLY A C 1
ATOM 1145 O O . GLY A 1 148 ? 3.871 3.974 -0.298 1.00 94.69 148 GLY A O 1
ATOM 1146 N N . MET A 1 149 ? 3.925 1.729 -0.285 1.00 95.19 149 MET A N 1
ATOM 1147 C CA . MET A 1 149 ? 2.471 1.553 -0.274 1.00 95.19 149 MET A CA 1
ATOM 1148 C C . MET A 1 149 ? 1.865 1.775 1.119 1.00 95.19 149 MET A C 1
ATOM 1150 O O . MET A 1 149 ? 0.781 2.344 1.254 1.00 95.19 149 MET A O 1
ATOM 1154 N N . SER A 1 150 ? 2.556 1.342 2.175 1.00 96.31 150 SER A N 1
ATOM 1155 C CA . SER A 1 150 ? 1.979 1.333 3.521 1.00 96.31 150 SER A CA 1
ATOM 1156 C C . SER A 1 150 ? 1.826 2.719 4.131 1.00 96.31 150 SER A C 1
ATOM 1158 O O . SER A 1 150 ? 0.851 2.937 4.846 1.00 96.31 150 SER A O 1
ATOM 1160 N N . LEU A 1 151 ? 2.745 3.662 3.879 1.00 97.56 151 LEU A N 1
ATOM 1161 C CA . LEU A 1 151 ? 2.631 4.994 4.486 1.00 97.56 151 LEU A CA 1
ATOM 1162 C C . LEU A 1 151 ? 1.402 5.771 3.988 1.00 97.56 151 LEU A C 1
ATOM 1164 O O . LEU A 1 151 ? 0.623 6.224 4.834 1.00 97.56 151 LEU A O 1
ATOM 1168 N N . PRO A 1 152 ? 1.155 5.901 2.668 1.00 98.38 152 PRO A N 1
ATOM 1169 C CA . PRO A 1 152 ? -0.022 6.616 2.186 1.00 98.38 152 PRO A CA 1
ATOM 1170 C C . PRO A 1 152 ? -1.329 5.914 2.557 1.00 98.38 152 PRO A C 1
ATOM 1172 O O . PRO A 1 152 ? -2.283 6.576 2.962 1.00 98.38 152 PRO A O 1
ATOM 1175 N N . VAL A 1 153 ? -1.368 4.577 2.488 1.00 98.56 153 VAL A N 1
ATOM 1176 C CA . VAL A 1 153 ? -2.555 3.798 2.877 1.00 98.56 153 VAL A CA 1
ATOM 1177 C C . VAL A 1 153 ? -2.824 3.922 4.375 1.00 98.56 153 VAL A C 1
ATOM 1179 O O . VAL A 1 153 ? -3.959 4.161 4.771 1.00 98.56 153 VAL A O 1
ATOM 1182 N N . GLY A 1 154 ? -1.794 3.833 5.219 1.00 98.44 154 GLY A N 1
ATOM 1183 C CA . GLY A 1 154 ? -1.929 4.001 6.664 1.00 98.44 154 GLY A CA 1
ATOM 1184 C C . GLY A 1 154 ? -2.415 5.398 7.044 1.00 98.44 154 GLY A C 1
ATOM 1185 O O . GLY A 1 154 ? -3.339 5.522 7.846 1.00 98.44 154 GLY A O 1
ATOM 1186 N N . ARG A 1 155 ? -1.871 6.452 6.420 1.00 98.19 155 ARG A N 1
ATOM 1187 C CA . ARG A 1 155 ? -2.380 7.824 6.583 1.00 98.19 155 ARG A CA 1
ATOM 1188 C C . ARG A 1 155 ? -3.853 7.935 6.193 1.00 98.19 155 ARG A C 1
ATOM 1190 O O . ARG A 1 155 ? -4.623 8.601 6.883 1.00 98.19 155 ARG A O 1
ATOM 1197 N N . ASP A 1 156 ? -4.245 7.341 5.069 1.00 98.62 156 ASP A N 1
ATOM 1198 C CA . ASP A 1 156 ? -5.611 7.426 4.548 1.00 98.62 156 ASP A CA 1
ATOM 1199 C C . ASP A 1 156 ? -6.605 6.660 5.438 1.00 98.62 156 ASP A C 1
ATOM 1201 O O . ASP A 1 156 ? -7.653 7.171 5.843 1.00 98.62 156 ASP A O 1
ATOM 1205 N N . TRP A 1 157 ? -6.256 5.433 5.817 1.00 98.62 157 TRP A N 1
ATOM 1206 C CA . TRP A 1 157 ? -7.112 4.541 6.596 1.00 98.62 157 TRP A CA 1
ATOM 1207 C C . TRP A 1 157 ? -7.181 4.901 8.078 1.00 98.62 157 TRP A C 1
ATOM 1209 O O . TRP A 1 157 ? -8.142 4.518 8.741 1.00 98.62 157 TRP A O 1
ATOM 1219 N N . LEU A 1 158 ? -6.216 5.655 8.600 1.00 98.56 158 LEU A N 1
ATOM 1220 C CA . LEU A 1 158 ? -6.208 6.122 9.987 1.00 98.56 158 LEU A CA 1
ATOM 1221 C C . LEU A 1 158 ? -6.628 7.586 10.125 1.00 98.56 158 LEU A C 1
ATOM 1223 O O . LEU A 1 158 ? -6.460 8.172 11.191 1.00 98.56 158 LEU A O 1
ATOM 1227 N N . ASP A 1 159 ? -7.207 8.192 9.087 1.00 97.38 159 ASP A N 1
ATOM 1228 C CA . ASP A 1 159 ? -7.760 9.540 9.203 1.00 97.38 159 ASP A CA 1
ATOM 1229 C C . ASP A 1 159 ? -8.802 9.619 10.334 1.00 97.38 159 ASP A C 1
ATOM 1231 O O . ASP A 1 159 ? -9.708 8.778 10.423 1.00 97.38 159 ASP A O 1
ATOM 1235 N N . GLY A 1 160 ? -8.625 10.602 11.222 1.00 95.31 160 GLY A N 1
ATOM 1236 C CA . GLY A 1 160 ? -9.408 10.776 12.449 1.00 95.31 160 GLY A CA 1
ATOM 1237 C C . GLY A 1 160 ? -8.982 9.894 13.633 1.00 95.31 160 GLY A C 1
ATOM 1238 O O . GLY A 1 160 ? -9.526 10.052 14.729 1.00 95.31 160 GLY A O 1
ATOM 1239 N N . ALA A 1 161 ? -8.011 8.992 13.462 1.00 97.88 161 ALA A N 1
ATOM 1240 C CA . ALA A 1 161 ? -7.536 8.126 14.534 1.00 97.88 161 ALA A CA 1
ATOM 1241 C C . ALA A 1 161 ? -6.768 8.915 15.614 1.00 97.88 161 ALA A C 1
ATOM 1243 O O . ALA A 1 161 ? -5.939 9.779 15.297 1.00 97.88 161 ALA A O 1
ATOM 1244 N N . PRO A 1 162 ? -6.952 8.581 16.906 1.00 94.44 162 PRO A N 1
ATOM 1245 C CA . PRO A 1 162 ? -6.097 9.099 17.965 1.00 94.44 162 PRO A CA 1
ATOM 1246 C C . PRO A 1 162 ? -4.629 8.740 17.706 1.00 94.44 162 PRO A C 1
ATOM 1248 O O . PRO A 1 162 ? -4.281 7.568 17.603 1.00 94.44 162 PRO A O 1
ATOM 1251 N N . GLY A 1 163 ? -3.761 9.750 17.630 1.00 95.31 163 GLY A N 1
ATOM 1252 C CA . GLY A 1 163 ? -2.320 9.562 17.425 1.00 95.31 163 GLY A CA 1
ATOM 1253 C C . GLY A 1 163 ? -1.827 9.785 15.993 1.00 95.31 163 GLY A C 1
ATOM 1254 O O . GLY A 1 163 ? -0.611 9.899 15.813 1.00 95.31 163 GLY A O 1
ATOM 1255 N N . LEU A 1 164 ? -2.722 9.944 15.006 1.00 98.19 164 LEU A N 1
ATOM 1256 C CA . LEU A 1 164 ? -2.356 10.479 13.691 1.00 98.19 164 LEU A CA 1
ATOM 1257 C C . LEU A 1 164 ? -2.194 12.002 13.796 1.00 98.19 164 LEU A C 1
ATOM 1259 O O . LEU A 1 164 ? -3.130 12.773 13.591 1.00 98.19 164 LEU A O 1
ATOM 1263 N N . THR A 1 165 ? -1.011 12.444 14.216 1.00 97.94 165 THR A N 1
ATOM 1264 C CA . THR A 1 165 ? -0.735 13.867 14.442 1.00 97.94 165 THR A CA 1
ATOM 1265 C C . THR A 1 165 ? -0.402 14.594 13.134 1.00 97.94 165 THR A C 1
ATOM 1267 O O . THR A 1 165 ? 0.113 13.974 12.201 1.00 97.94 165 THR A O 1
ATOM 1270 N N . PRO A 1 166 ? -0.598 15.926 13.063 1.00 97.25 166 PRO A N 1
ATOM 1271 C CA . PRO A 1 166 ? -0.159 16.720 11.913 1.00 97.25 166 PRO A CA 1
ATOM 1272 C C . PRO A 1 166 ? 1.336 16.582 11.591 1.00 97.25 166 PRO A C 1
ATOM 1274 O O . PRO A 1 166 ? 1.723 16.654 10.427 1.00 97.25 166 PRO A O 1
ATOM 1277 N N . ASP A 1 167 ? 2.179 16.374 12.607 1.00 97.62 167 ASP A N 1
ATOM 1278 C CA . ASP A 1 167 ? 3.610 16.135 12.402 1.00 97.62 167 ASP A CA 1
ATOM 1279 C C . ASP A 1 167 ? 3.871 14.752 11.796 1.00 97.62 167 ASP A C 1
ATOM 1281 O O . ASP A 1 167 ? 4.644 14.659 10.851 1.00 97.62 167 ASP A O 1
ATOM 1285 N N . LEU A 1 168 ? 3.158 13.703 12.230 1.00 97.94 168 LEU A N 1
ATOM 1286 C CA . LEU A 1 168 ? 3.277 12.379 11.610 1.00 97.94 168 LEU A CA 1
ATOM 1287 C C . LEU A 1 168 ? 2.836 12.404 10.135 1.00 97.94 168 LEU A C 1
ATOM 1289 O O . LEU A 1 168 ? 3.498 11.809 9.293 1.00 97.94 168 LEU A O 1
ATOM 1293 N N . ILE A 1 169 ? 1.769 13.137 9.796 1.00 98.19 169 ILE A N 1
ATOM 1294 C CA . ILE A 1 169 ? 1.334 13.318 8.396 1.00 98.19 169 ILE A CA 1
ATOM 1295 C C . ILE A 1 169 ? 2.420 14.023 7.564 1.00 98.19 169 ILE A C 1
ATOM 1297 O O . ILE A 1 169 ? 2.687 13.633 6.423 1.00 98.19 169 ILE A O 1
ATOM 1301 N N . ARG A 1 170 ? 3.077 15.044 8.131 1.00 97.81 170 ARG A N 1
ATOM 1302 C CA . ARG A 1 170 ? 4.187 15.750 7.472 1.00 97.81 170 ARG A CA 1
ATOM 1303 C C . ARG A 1 170 ? 5.403 14.847 7.288 1.00 97.81 170 ARG A C 1
ATOM 1305 O O . ARG A 1 170 ? 6.027 14.888 6.230 1.00 97.81 170 ARG A O 1
ATOM 1312 N N . ASP A 1 171 ? 5.723 14.032 8.286 1.00 97.19 171 ASP A N 1
ATOM 1313 C CA . ASP A 1 171 ? 6.842 13.092 8.229 1.00 97.19 171 ASP A CA 1
ATOM 1314 C C . ASP A 1 171 ? 6.591 12.000 7.184 1.00 97.19 171 ASP A C 1
ATOM 1316 O O . ASP A 1 171 ? 7.493 11.683 6.414 1.00 97.19 171 ASP A O 1
ATOM 1320 N N . ILE A 1 172 ? 5.353 11.506 7.070 1.00 97.88 172 ILE A N 1
ATOM 1321 C CA . ILE A 1 172 ? 4.937 10.591 5.998 1.00 97.88 172 ILE A CA 1
ATOM 1322 C C . ILE A 1 172 ? 5.150 11.229 4.620 1.00 97.88 172 ILE A C 1
ATOM 1324 O O . ILE A 1 172 ? 5.787 10.621 3.763 1.00 97.88 172 ILE A O 1
ATOM 1328 N N . ASN A 1 173 ? 4.684 12.465 4.405 1.00 97.75 173 ASN A N 1
ATOM 1329 C CA . ASN A 1 173 ? 4.876 13.167 3.128 1.00 97.75 173 ASN A CA 1
ATOM 1330 C C . ASN A 1 173 ? 6.360 13.408 2.820 1.00 97.75 173 ASN A C 1
ATOM 1332 O O . ASN A 1 173 ? 6.802 13.188 1.694 1.00 97.75 173 ASN A O 1
ATOM 1336 N N . THR A 1 174 ? 7.136 13.810 3.828 1.00 97.19 174 THR A N 1
ATOM 1337 C CA . THR A 1 174 ? 8.590 14.002 3.709 1.00 97.19 174 THR A CA 1
ATOM 1338 C C . THR A 1 174 ? 9.270 12.706 3.287 1.00 97.19 174 THR A C 1
ATOM 1340 O O . THR A 1 174 ? 10.116 12.707 2.395 1.00 97.19 174 THR A O 1
ATOM 1343 N N . ARG A 1 175 ? 8.865 11.587 3.893 1.00 96.62 175 ARG A N 1
ATOM 1344 C CA . ARG A 1 175 ? 9.424 10.274 3.602 1.00 96.62 175 ARG A CA 1
ATOM 1345 C C . ARG A 1 175 ? 9.058 9.788 2.201 1.00 96.62 175 ARG A C 1
ATOM 1347 O O . ARG A 1 175 ? 9.924 9.294 1.487 1.00 96.62 175 ARG A O 1
ATOM 1354 N N . MET A 1 176 ? 7.812 9.990 1.779 1.00 98.12 176 MET A N 1
ATOM 1355 C CA . MET A 1 176 ? 7.382 9.679 0.416 1.00 98.12 176 MET A CA 1
ATOM 1356 C C . MET A 1 176 ? 8.134 10.500 -0.632 1.00 98.12 176 MET A C 1
ATOM 1358 O O . MET A 1 176 ? 8.541 9.945 -1.652 1.00 98.12 176 MET A O 1
ATOM 1362 N N . ASP A 1 177 ? 8.370 11.790 -0.379 1.00 97.62 177 ASP A N 1
ATOM 1363 C CA . ASP A 1 177 ? 9.178 12.627 -1.269 1.00 97.62 177 ASP A CA 1
ATOM 1364 C C . ASP A 1 177 ? 10.625 12.129 -1.372 1.00 97.62 177 ASP A C 1
ATOM 1366 O O . ASP A 1 177 ? 11.141 11.922 -2.471 1.00 97.62 177 ASP A O 1
ATOM 1370 N N . GLU A 1 178 ? 11.260 11.874 -0.226 1.00 96.44 178 GLU A N 1
ATOM 1371 C CA . GLU A 1 178 ? 12.615 11.321 -0.136 1.00 96.44 178 GLU A CA 1
ATOM 1372 C C . GLU A 1 178 ? 12.730 10.012 -0.931 1.00 96.44 178 GLU A C 1
ATOM 1374 O O . GLU A 1 178 ? 13.643 9.845 -1.744 1.00 96.44 178 GLU A O 1
ATOM 1379 N N . TRP A 1 179 ? 11.770 9.104 -0.750 1.00 97.56 179 TRP A N 1
ATOM 1380 C CA . TRP A 1 179 ? 11.791 7.783 -1.362 1.00 97.56 179 TRP A CA 1
ATOM 1381 C C . TRP A 1 179 ? 11.508 7.785 -2.859 1.00 97.56 179 TRP A C 1
ATOM 1383 O O . TRP A 1 179 ? 12.265 7.187 -3.626 1.00 97.56 179 TRP A O 1
ATOM 1393 N N . ILE A 1 180 ? 10.464 8.493 -3.296 1.00 97.75 180 ILE A N 1
ATOM 1394 C CA . ILE A 1 180 ? 10.154 8.645 -4.721 1.00 97.75 180 ILE A CA 1
ATOM 1395 C C . ILE A 1 180 ? 11.306 9.372 -5.424 1.00 97.75 180 ILE A C 1
ATOM 1397 O O . ILE A 1 180 ? 11.707 8.983 -6.521 1.00 97.75 180 ILE A O 1
ATOM 1401 N N . THR A 1 181 ? 11.893 10.397 -4.804 1.00 96.75 181 THR A N 1
ATOM 1402 C CA . THR A 1 181 ? 13.054 11.081 -5.379 1.00 96.75 181 THR A CA 1
ATOM 1403 C C . THR A 1 181 ? 14.234 10.127 -5.523 1.00 96.75 181 THR A C 1
ATOM 1405 O O . THR A 1 181 ? 14.816 10.060 -6.605 1.00 96.75 181 THR A O 1
ATOM 1408 N N . TRP A 1 182 ? 14.569 9.351 -4.489 1.00 96.69 182 TRP A N 1
ATOM 1409 C CA . TRP A 1 182 ? 15.688 8.413 -4.560 1.00 96.69 182 TRP A CA 1
ATOM 1410 C C . TRP A 1 182 ? 15.496 7.366 -5.662 1.00 96.69 182 TRP A C 1
ATOM 1412 O O . TRP A 1 182 ? 16.370 7.239 -6.516 1.00 96.69 182 TRP A O 1
ATOM 1422 N N . VAL A 1 183 ? 14.344 6.684 -5.697 1.00 96.88 183 VAL A N 1
ATOM 1423 C CA . VAL A 1 183 ? 14.071 5.609 -6.670 1.00 96.88 183 VAL A CA 1
ATOM 1424 C C . VAL A 1 183 ? 14.272 6.091 -8.103 1.00 96.88 183 VAL A C 1
ATOM 1426 O O . VAL A 1 183 ? 14.867 5.395 -8.909 1.00 96.88 183 VAL A O 1
ATOM 1429 N N . PHE A 1 184 ? 13.821 7.299 -8.432 1.00 96.38 184 PHE A N 1
ATOM 1430 C CA . PHE A 1 184 ? 13.793 7.762 -9.820 1.00 96.38 184 PHE A CA 1
ATOM 1431 C C . PHE A 1 184 ? 14.915 8.740 -10.194 1.00 96.38 184 PHE A C 1
ATOM 1433 O O . PHE A 1 184 ? 14.879 9.324 -11.277 1.00 96.38 184 PHE A O 1
ATOM 1440 N N . THR A 1 185 ? 15.891 8.963 -9.312 1.00 96.00 185 THR A N 1
ATOM 1441 C CA . THR A 1 185 ? 17.074 9.793 -9.618 1.00 96.00 185 THR A CA 1
ATOM 1442 C C . THR A 1 185 ? 18.398 9.102 -9.318 1.00 96.00 185 THR A C 1
ATOM 1444 O O . THR A 1 185 ? 19.441 9.570 -9.776 1.00 96.00 185 THR A O 1
ATOM 1447 N N . ASN A 1 186 ? 18.380 8.006 -8.559 1.00 94.69 186 ASN A N 1
ATOM 1448 C CA . ASN A 1 186 ? 19.577 7.286 -8.164 1.00 94.69 186 ASN A CA 1
ATOM 1449 C C . ASN A 1 186 ? 19.854 6.107 -9.106 1.00 94.69 186 ASN A C 1
ATOM 1451 O O . ASN A 1 186 ? 18.969 5.306 -9.387 1.00 94.69 186 ASN A O 1
ATOM 1455 N N . ASP A 1 187 ? 21.103 5.962 -9.540 1.00 93.19 187 ASP A N 1
ATOM 1456 C CA . ASP A 1 187 ? 21.561 4.881 -10.422 1.00 93.19 187 ASP A CA 1
ATOM 1457 C C . ASP A 1 187 ? 21.642 3.506 -9.735 1.00 93.19 187 ASP A C 1
ATOM 1459 O O . ASP A 1 187 ? 21.803 2.489 -10.407 1.00 93.19 187 ASP A O 1
ATOM 1463 N N . ARG A 1 188 ? 21.520 3.456 -8.402 1.00 93.31 188 ARG A N 1
ATOM 1464 C CA . ARG A 1 188 ? 21.497 2.209 -7.618 1.00 93.31 188 ARG A CA 1
ATOM 1465 C C . ARG A 1 188 ? 20.104 1.618 -7.435 1.00 93.31 188 ARG A C 1
ATOM 1467 O O . ARG A 1 188 ? 20.000 0.511 -6.903 1.00 93.31 188 ARG A O 1
ATOM 1474 N N . ALA A 1 189 ? 19.057 2.352 -7.806 1.00 95.69 189 ALA A N 1
ATOM 1475 C CA . ALA A 1 189 ? 17.701 1.833 -7.783 1.00 95.69 189 ALA A CA 1
ATOM 1476 C C . ALA A 1 189 ? 17.539 0.821 -8.925 1.00 95.69 189 ALA A C 1
ATOM 1478 O O . ALA A 1 189 ? 17.777 1.129 -10.094 1.00 95.69 189 ALA A O 1
ATOM 1479 N N . TYR A 1 190 ? 17.181 -0.408 -8.571 1.00 96.56 190 TYR A N 1
ATOM 1480 C CA . TYR A 1 190 ? 17.070 -1.512 -9.514 1.00 96.56 190 TYR A CA 1
ATOM 1481 C C . TYR A 1 190 ? 15.723 -1.468 -10.245 1.00 96.56 190 TYR A C 1
ATOM 1483 O O . TYR A 1 190 ? 14.712 -1.116 -9.637 1.00 96.56 190 TYR A O 1
ATOM 1491 N N . ALA A 1 191 ? 15.735 -1.809 -11.541 1.00 95.06 191 ALA A N 1
ATOM 1492 C CA . ALA A 1 191 ? 14.559 -1.975 -12.405 1.00 95.06 191 ALA A CA 1
ATOM 1493 C C . ALA A 1 191 ? 13.552 -0.802 -12.394 1.00 95.06 191 ALA A C 1
ATOM 1495 O O . ALA A 1 191 ? 12.338 -0.988 -12.412 1.00 95.06 191 ALA A O 1
ATOM 1496 N N . THR A 1 192 ? 14.043 0.438 -12.374 1.00 95.94 192 THR A N 1
ATOM 1497 C CA . THR A 1 192 ? 13.191 1.644 -12.324 1.00 95.94 192 THR A CA 1
ATOM 1498 C C . THR A 1 192 ? 12.430 1.918 -13.623 1.00 95.94 192 THR A C 1
ATOM 1500 O O . THR A 1 192 ? 11.425 2.632 -13.608 1.00 95.94 192 THR A O 1
ATOM 1503 N N . ASP A 1 193 ? 12.878 1.332 -14.732 1.00 95.25 193 ASP A N 1
ATOM 1504 C CA . ASP A 1 193 ? 12.322 1.451 -16.079 1.00 95.25 193 ASP A CA 1
ATOM 1505 C C . ASP A 1 193 ? 11.895 0.102 -16.689 1.00 95.25 193 ASP A C 1
ATOM 1507 O O . ASP A 1 193 ? 11.506 0.061 -17.857 1.00 95.25 193 ASP A O 1
ATOM 1511 N N . ASP A 1 194 ? 11.911 -0.984 -15.907 1.00 96.25 194 ASP A N 1
ATOM 1512 C CA . ASP A 1 194 ? 11.504 -2.320 -16.354 1.00 96.25 194 ASP A CA 1
ATOM 1513 C C . ASP A 1 194 ? 10.139 -2.718 -15.759 1.00 96.25 194 ASP A C 1
ATOM 1515 O O . ASP A 1 194 ? 10.084 -3.289 -14.670 1.00 96.25 194 ASP A O 1
ATOM 1519 N N . PRO A 1 195 ? 9.015 -2.487 -16.466 1.00 96.38 195 PRO A N 1
ATOM 1520 C CA . PRO A 1 195 ? 7.688 -2.844 -15.967 1.00 96.38 195 PRO A CA 1
ATOM 1521 C C . PRO A 1 195 ? 7.482 -4.359 -15.832 1.00 96.38 195 PRO A C 1
ATOM 1523 O O . PRO A 1 195 ? 6.482 -4.796 -15.267 1.00 96.38 195 PRO A O 1
ATOM 1526 N N . THR A 1 196 ? 8.394 -5.187 -16.337 1.00 93.81 196 THR A N 1
ATOM 1527 C CA . THR A 1 196 ? 8.299 -6.639 -16.192 1.00 93.81 196 THR A CA 1
ATOM 1528 C C . THR A 1 196 ? 8.727 -7.115 -14.790 1.00 93.81 196 THR A C 1
ATOM 1530 O O . THR A 1 196 ? 8.444 -8.255 -14.417 1.00 93.81 196 THR A O 1
ATOM 1533 N N . ASP A 1 197 ? 9.395 -6.259 -14.014 1.00 94.81 197 ASP A N 1
ATOM 1534 C CA . ASP A 1 197 ? 10.063 -6.586 -12.754 1.00 94.81 197 ASP A CA 1
ATOM 1535 C C . ASP A 1 197 ? 9.221 -6.202 -11.518 1.00 94.81 197 ASP A C 1
ATOM 1537 O O . ASP A 1 197 ? 8.515 -5.186 -11.496 1.00 94.81 197 ASP A O 1
ATOM 1541 N N . ASN A 1 198 ? 9.276 -7.012 -10.459 1.00 95.00 198 ASN A N 1
ATOM 1542 C CA . ASN A 1 198 ? 8.517 -6.767 -9.233 1.00 95.00 198 ASN A CA 1
ATOM 1543 C C . ASN A 1 198 ? 8.936 -5.486 -8.478 1.00 95.00 198 ASN A C 1
ATOM 1545 O O . ASN A 1 198 ? 8.110 -4.933 -7.744 1.00 95.00 198 ASN A O 1
ATOM 1549 N N . TYR A 1 199 ? 10.161 -4.976 -8.659 1.00 96.88 199 TYR A N 1
ATOM 1550 C CA . TYR A 1 199 ? 10.585 -3.699 -8.077 1.00 96.88 199 TYR A CA 1
ATOM 1551 C C . TYR A 1 199 ? 9.797 -2.553 -8.712 1.00 96.88 199 TYR A C 1
ATOM 1553 O O . TYR A 1 199 ? 9.277 -1.695 -7.995 1.00 96.88 199 TYR A O 1
ATOM 1561 N N . TYR A 1 200 ? 9.627 -2.578 -10.039 1.00 98.12 200 TYR A N 1
ATOM 1562 C CA . TYR A 1 200 ? 8.823 -1.591 -10.756 1.00 98.12 200 TYR A CA 1
ATOM 1563 C C . TYR A 1 200 ? 7.370 -1.600 -10.285 1.00 98.12 200 TYR A C 1
ATOM 1565 O O . TYR A 1 200 ? 6.803 -0.534 -10.034 1.00 98.12 200 TYR A O 1
ATOM 1573 N N . ALA A 1 201 ? 6.774 -2.784 -10.109 1.00 97.94 201 ALA A N 1
ATOM 1574 C CA . ALA A 1 201 ? 5.426 -2.917 -9.555 1.00 97.94 201 ALA A CA 1
ATOM 1575 C C . ALA A 1 201 ? 5.318 -2.295 -8.151 1.00 97.94 201 ALA A C 1
ATOM 1577 O O . ALA A 1 201 ? 4.384 -1.538 -7.862 1.00 97.94 201 ALA A O 1
ATOM 1578 N N . GLY A 1 202 ? 6.350 -2.488 -7.330 1.00 97.62 202 GLY A N 1
ATOM 1579 C CA . GLY A 1 202 ? 6.540 -1.790 -6.064 1.00 97.62 202 GLY A CA 1
ATOM 1580 C C . GLY A 1 202 ? 6.535 -0.279 -6.183 1.00 97.62 202 GLY A C 1
ATOM 1581 O O . GLY A 1 202 ? 5.744 0.395 -5.521 1.00 97.62 202 GLY A O 1
ATOM 1582 N N . TYR A 1 203 ? 7.402 0.263 -7.036 1.00 98.56 203 TYR A N 1
ATOM 1583 C CA . TYR A 1 203 ? 7.514 1.704 -7.252 1.00 98.56 203 TYR A CA 1
ATOM 1584 C C . TYR A 1 203 ? 6.217 2.297 -7.782 1.00 98.56 203 TYR A C 1
ATOM 1586 O O . TYR A 1 203 ? 5.814 3.373 -7.346 1.00 98.56 203 TYR A O 1
ATOM 1594 N N . PHE A 1 204 ? 5.534 1.584 -8.675 1.00 98.75 204 PHE A N 1
ATOM 1595 C CA . PHE A 1 204 ? 4.233 1.987 -9.174 1.00 98.75 204 PHE A CA 1
ATOM 1596 C C . PHE A 1 204 ? 3.224 2.103 -8.026 1.00 98.75 204 PHE A C 1
ATOM 1598 O O . PHE A 1 204 ? 2.579 3.145 -7.885 1.00 98.75 204 PHE A O 1
ATOM 1605 N N . SER A 1 205 ? 3.169 1.097 -7.145 1.00 98.56 205 SER A N 1
ATOM 1606 C CA . SER A 1 205 ? 2.298 1.112 -5.965 1.00 98.56 205 SER A CA 1
ATOM 1607 C C . SER A 1 205 ? 2.615 2.213 -4.967 1.00 98.56 205 SER A C 1
ATOM 1609 O O . SER A 1 205 ? 1.708 2.887 -4.472 1.00 98.56 205 SER A O 1
ATOM 1611 N N . MET A 1 206 ? 3.899 2.472 -4.744 1.00 98.50 206 MET A N 1
ATOM 1612 C CA . MET A 1 206 ? 4.369 3.583 -3.933 1.00 98.50 206 MET A CA 1
ATOM 1613 C C . MET A 1 206 ? 3.892 4.923 -4.508 1.00 98.50 206 MET A C 1
ATOM 1615 O O . MET A 1 206 ? 3.360 5.762 -3.783 1.00 98.50 206 MET A O 1
ATOM 1619 N N . VAL A 1 207 ? 4.055 5.125 -5.818 1.00 98.62 207 VAL A N 1
ATOM 1620 C CA . VAL A 1 207 ? 3.724 6.393 -6.473 1.00 98.62 207 VAL A CA 1
ATOM 1621 C C . VAL A 1 207 ? 2.218 6.632 -6.491 1.00 98.62 207 VAL A C 1
ATOM 1623 O O . VAL A 1 207 ? 1.788 7.714 -6.090 1.00 98.62 207 VAL A O 1
ATOM 1626 N N . TYR A 1 208 ? 1.397 5.662 -6.915 1.00 98.50 208 TYR A N 1
ATOM 1627 C CA . TYR A 1 208 ? -0.043 5.918 -7.014 1.00 98.50 208 TYR A CA 1
ATOM 1628 C C . TYR A 1 208 ? -0.709 6.048 -5.643 1.00 98.50 208 TYR A C 1
ATOM 1630 O O . TYR A 1 208 ? -1.621 6.862 -5.478 1.00 98.50 208 TYR A O 1
ATOM 1638 N N . THR A 1 209 ? -0.262 5.293 -4.633 1.00 98.56 209 THR A N 1
ATOM 1639 C CA . THR A 1 209 ? -0.836 5.440 -3.289 1.00 98.56 209 THR A CA 1
ATOM 1640 C C . THR A 1 209 ? -0.437 6.772 -2.667 1.00 98.56 209 THR A C 1
ATOM 1642 O O . THR A 1 209 ? -1.290 7.416 -2.062 1.00 98.56 209 THR A O 1
ATOM 1645 N N . ALA A 1 210 ? 0.790 7.259 -2.885 1.00 98.31 210 ALA A N 1
ATOM 1646 C CA . ALA A 1 210 ? 1.183 8.611 -2.484 1.00 98.31 210 ALA A CA 1
ATOM 1647 C C . ALA A 1 210 ? 0.360 9.684 -3.211 1.00 98.31 210 ALA A C 1
ATOM 1649 O O . ALA A 1 210 ? -0.142 10.616 -2.582 1.00 98.31 210 ALA A O 1
ATOM 1650 N N . ALA A 1 211 ? 0.169 9.526 -4.523 1.00 97.50 211 ALA A N 1
ATOM 1651 C CA . ALA A 1 211 ? -0.583 10.458 -5.356 1.00 97.50 211 ALA A CA 1
ATOM 1652 C C . ALA A 1 211 ? -2.038 10.642 -4.901 1.00 97.50 211 ALA A C 1
ATOM 1654 O O . ALA A 1 211 ? -2.539 11.765 -4.934 1.00 97.50 211 ALA A O 1
ATOM 1655 N N . ILE A 1 212 ? -2.705 9.560 -4.489 1.00 97.50 212 ILE A N 1
ATOM 1656 C CA . ILE A 1 212 ? -4.128 9.567 -4.120 1.00 97.50 212 ILE A CA 1
ATOM 1657 C C . ILE A 1 212 ? -4.305 9.797 -2.612 1.00 97.50 212 ILE A C 1
ATOM 1659 O O . ILE A 1 212 ? -5.123 10.617 -2.192 1.00 97.50 212 ILE A O 1
ATOM 1663 N N . GLY A 1 213 ? -3.533 9.088 -1.791 1.00 97.06 213 GLY A N 1
ATOM 1664 C CA . GLY A 1 213 ? -3.728 8.994 -0.343 1.00 97.06 213 GLY A CA 1
ATOM 1665 C C . GLY A 1 213 ? -3.186 10.190 0.423 1.00 97.06 213 GLY A C 1
ATOM 1666 O O . GLY A 1 213 ? -3.702 10.498 1.491 1.00 97.06 213 GLY A O 1
ATOM 1667 N N . LEU A 1 214 ? -2.191 10.888 -0.132 1.00 97.19 214 LEU A N 1
ATOM 1668 C CA . LEU A 1 214 ? -1.620 12.101 0.464 1.00 97.19 214 LEU A CA 1
ATOM 1669 C C . LEU A 1 214 ? -2.132 13.385 -0.202 1.00 97.19 214 LEU A C 1
ATOM 1671 O O . LEU A 1 214 ? -1.737 14.482 0.184 1.00 97.19 214 LEU A O 1
ATOM 1675 N N . ALA A 1 215 ? -3.005 13.286 -1.210 1.00 95.31 215 ALA A N 1
ATOM 1676 C CA . ALA A 1 215 ? -3.520 14.454 -1.917 1.00 95.31 215 ALA A CA 1
ATOM 1677 C C . ALA A 1 215 ? -4.231 15.426 -0.964 1.00 95.31 215 ALA A C 1
ATOM 1679 O O . ALA A 1 215 ? -5.250 15.089 -0.351 1.00 95.31 215 ALA A O 1
ATOM 1680 N N . GLY A 1 216 ? -3.693 16.648 -0.901 1.00 92.56 216 GLY A N 1
ATOM 1681 C CA . GLY A 1 216 ? -4.154 17.730 -0.029 1.00 92.56 216 GLY A CA 1
ATOM 1682 C C . GLY A 1 216 ? -3.373 17.876 1.279 1.00 92.56 216 GLY A C 1
ATOM 1683 O O . GLY A 1 216 ? -3.548 18.883 1.965 1.00 92.56 216 GLY A O 1
ATOM 1684 N N . ASP A 1 217 ? -2.486 16.935 1.606 1.00 95.19 217 ASP A N 1
ATOM 1685 C CA . ASP A 1 217 ? -1.654 17.025 2.803 1.00 95.19 217 ASP A CA 1
ATOM 1686 C C . ASP A 1 217 ? -0.510 18.040 2.659 1.00 95.19 217 ASP A C 1
ATOM 1688 O O . ASP A 1 217 ? -0.010 18.292 1.556 1.00 95.19 217 ASP A O 1
ATOM 1692 N N . PRO A 1 218 ? -0.008 18.591 3.781 1.00 93.00 218 PRO A N 1
ATOM 1693 C CA . PRO A 1 218 ? 1.226 19.365 3.780 1.00 93.00 218 PRO A CA 1
ATOM 1694 C C . PRO A 1 218 ? 2.407 18.554 3.226 1.00 93.00 218 PRO A C 1
ATOM 1696 O O . PRO A 1 218 ? 2.786 17.530 3.790 1.00 93.00 218 PRO A O 1
ATOM 1699 N N . GLY A 1 219 ? 3.027 19.057 2.156 1.00 92.50 219 GLY A N 1
ATOM 1700 C CA . GLY A 1 219 ? 4.162 18.406 1.492 1.00 92.50 219 GLY A CA 1
ATOM 1701 C C . GLY A 1 219 ? 3.784 17.522 0.301 1.00 92.50 219 GLY A C 1
ATOM 1702 O O . GLY A 1 219 ? 4.686 17.065 -0.399 1.00 92.50 219 GLY A O 1
ATOM 1703 N N . TYR A 1 220 ? 2.487 17.341 0.028 1.00 95.06 220 TYR A N 1
ATOM 1704 C CA . TYR A 1 220 ? 2.006 16.641 -1.158 1.00 95.06 220 TYR A CA 1
ATOM 1705 C C . TYR A 1 220 ? 2.555 17.254 -2.451 1.00 95.06 220 TYR A C 1
ATOM 1707 O O . TYR A 1 220 ? 2.617 18.480 -2.596 1.00 95.06 220 TYR A O 1
ATOM 1715 N N . LYS A 1 221 ? 2.883 16.391 -3.417 1.00 95.00 221 LYS A N 1
ATOM 1716 C CA . LYS A 1 221 ? 3.302 16.795 -4.759 1.00 95.00 221 LYS A CA 1
ATOM 1717 C C . LYS A 1 221 ? 2.320 16.302 -5.824 1.00 95.00 221 LYS A C 1
ATOM 1719 O O . LYS A 1 221 ? 2.199 15.088 -6.010 1.00 95.00 221 LYS A O 1
ATOM 1724 N N . PRO A 1 222 ? 1.654 17.200 -6.573 1.00 92.06 222 PRO A N 1
ATOM 1725 C CA . PRO A 1 222 ? 0.733 16.797 -7.638 1.00 92.06 222 PRO A CA 1
ATOM 1726 C C . PRO A 1 222 ? 1.423 16.014 -8.768 1.00 92.06 222 PRO A C 1
ATOM 1728 O O . PRO A 1 222 ? 0.779 15.238 -9.470 1.00 92.06 222 PRO A O 1
ATOM 1731 N N . GLU A 1 223 ? 2.741 16.155 -8.929 1.00 95.62 223 GLU A N 1
ATOM 1732 C CA . GLU A 1 223 ? 3.529 15.431 -9.926 1.00 95.62 223 GLU A CA 1
ATOM 1733 C C . GLU A 1 223 ? 3.541 13.911 -9.701 1.00 95.62 223 GLU A C 1
ATOM 1735 O O . GLU A 1 223 ? 3.794 13.163 -10.648 1.00 95.62 223 GLU A O 1
ATOM 1740 N N . TRP A 1 224 ? 3.245 13.430 -8.486 1.00 97.50 224 TRP A N 1
ATOM 1741 C CA . TRP A 1 224 ? 3.127 11.995 -8.215 1.00 97.50 224 TRP A CA 1
ATOM 1742 C C . TRP A 1 224 ? 1.985 11.357 -9.008 1.00 97.50 224 TRP A C 1
ATOM 1744 O O . TRP A 1 224 ? 2.158 10.261 -9.536 1.00 97.50 224 TRP A O 1
ATOM 1754 N N . LEU A 1 225 ? 0.857 12.057 -9.174 1.00 95.75 225 LEU A N 1
ATOM 1755 C CA . LEU A 1 225 ? -0.261 11.558 -9.978 1.00 95.75 225 LEU A CA 1
ATOM 1756 C C . LEU A 1 225 ? 0.119 11.474 -11.459 1.00 95.75 225 LEU A C 1
ATOM 1758 O O . LEU A 1 225 ? -0.066 10.437 -12.090 1.00 95.75 225 LEU A O 1
ATOM 1762 N N . SER A 1 226 ? 0.743 12.526 -11.991 1.00 95.81 226 SER A N 1
ATOM 1763 C CA . SER A 1 226 ? 1.257 12.529 -13.366 1.00 95.81 226 SER A CA 1
ATOM 1764 C C . SER A 1 226 ? 2.272 11.408 -13.608 1.00 95.81 226 SER A C 1
ATOM 1766 O O . SER A 1 226 ? 2.333 10.852 -14.703 1.00 95.81 226 SER A O 1
ATOM 1768 N N . ARG A 1 227 ? 3.074 11.055 -12.595 1.00 97.56 227 ARG A N 1
ATOM 1769 C CA . ARG A 1 227 ? 4.006 9.928 -12.678 1.00 97.56 227 ARG A CA 1
ATOM 1770 C C . ARG A 1 227 ? 3.291 8.580 -12.670 1.00 97.56 227 ARG A C 1
ATOM 1772 O O . ARG A 1 227 ? 3.655 7.745 -13.490 1.00 97.56 227 ARG A O 1
ATOM 1779 N N . ALA A 1 228 ? 2.296 8.376 -11.805 1.00 98.25 228 ALA A N 1
ATOM 1780 C CA . ALA A 1 228 ? 1.486 7.156 -11.815 1.00 98.25 228 ALA A CA 1
ATOM 1781 C C . ALA A 1 228 ? 0.841 6.942 -13.194 1.00 98.25 228 ALA A C 1
ATOM 1783 O O . ALA A 1 228 ? 1.042 5.897 -13.806 1.00 98.25 228 ALA A O 1
ATOM 1784 N N . GLU A 1 229 ? 0.186 7.968 -13.744 1.00 97.69 229 GLU A N 1
ATOM 1785 C CA . GLU A 1 229 ? -0.390 7.919 -15.095 1.00 97.69 229 GLU A CA 1
ATOM 1786 C C . GLU A 1 229 ? 0.668 7.592 -16.160 1.00 97.69 229 GLU A C 1
ATOM 1788 O O . GLU A 1 229 ? 0.444 6.771 -17.048 1.00 97.69 229 GLU A O 1
ATOM 1793 N N . ASN A 1 230 ? 1.860 8.191 -16.068 1.00 98.12 230 ASN A N 1
ATOM 1794 C CA . ASN A 1 230 ? 2.948 7.914 -17.004 1.00 98.12 230 ASN A CA 1
ATOM 1795 C C . ASN A 1 230 ? 3.437 6.457 -16.929 1.00 98.12 230 ASN A C 1
ATOM 1797 O O . ASN A 1 230 ? 3.629 5.834 -17.975 1.00 98.12 230 ASN A O 1
ATOM 1801 N N . MET A 1 231 ? 3.609 5.919 -15.718 1.00 98.56 231 MET A N 1
ATOM 1802 C CA . MET A 1 231 ? 3.990 4.522 -15.491 1.00 98.56 231 MET A CA 1
ATOM 1803 C C . MET A 1 231 ? 2.905 3.562 -15.989 1.00 98.56 231 MET A C 1
ATOM 1805 O O . MET A 1 231 ? 3.221 2.561 -16.634 1.00 98.56 231 MET A O 1
ATOM 1809 N N . TRP A 1 232 ? 1.627 3.890 -15.774 1.00 98.38 232 TRP A N 1
ATOM 1810 C CA . TRP A 1 232 ? 0.511 3.117 -16.310 1.00 98.38 232 TRP A CA 1
ATOM 1811 C C . TRP A 1 232 ? 0.533 3.092 -17.839 1.00 98.38 232 TRP A C 1
ATOM 1813 O O . TRP A 1 232 ? 0.600 2.023 -18.443 1.00 98.38 232 TRP A O 1
ATOM 1823 N N . PHE A 1 233 ? 0.529 4.258 -18.487 1.00 98.12 233 PHE A N 1
ATOM 1824 C CA . PHE A 1 233 ? 0.375 4.339 -19.939 1.00 98.12 233 PHE A CA 1
ATOM 1825 C C . PHE A 1 233 ? 1.580 3.839 -20.733 1.00 98.12 233 PHE A C 1
ATOM 1827 O O . PHE A 1 233 ? 1.381 3.296 -21.823 1.00 98.12 233 PHE A O 1
ATOM 1834 N N . ASN A 1 234 ? 2.797 4.023 -20.215 1.00 97.69 234 ASN A N 1
ATOM 1835 C CA . ASN A 1 234 ? 4.026 3.678 -20.934 1.00 97.69 234 ASN A CA 1
ATOM 1836 C C . ASN A 1 234 ? 4.672 2.370 -20.462 1.00 97.69 234 ASN A C 1
ATOM 1838 O O . ASN A 1 234 ? 5.479 1.816 -21.201 1.00 97.69 234 ASN A O 1
ATOM 1842 N N . GLY A 1 235 ? 4.330 1.879 -19.268 1.00 97.62 235 GLY A N 1
ATOM 1843 C CA . GLY A 1 235 ? 4.888 0.652 -18.699 1.00 97.62 235 GLY A CA 1
ATOM 1844 C C . GLY A 1 235 ? 3.832 -0.433 -18.519 1.00 97.62 235 GLY A C 1
ATOM 1845 O O . GLY A 1 235 ? 3.796 -1.405 -19.271 1.00 97.62 235 GLY A O 1
ATOM 1846 N N . VAL A 1 236 ? 2.951 -0.250 -17.534 1.00 97.81 236 VAL A N 1
ATOM 1847 C CA . VAL A 1 236 ? 2.027 -1.298 -17.064 1.00 97.81 236 VAL A CA 1
ATOM 1848 C C . VAL A 1 236 ? 1.016 -1.704 -18.134 1.00 97.81 236 VAL A C 1
ATOM 1850 O O . VAL A 1 236 ? 0.892 -2.883 -18.447 1.00 97.81 236 VAL A O 1
ATOM 1853 N N . ARG A 1 237 ? 0.302 -0.749 -18.736 1.00 97.38 237 ARG A N 1
ATOM 1854 C CA . ARG A 1 237 ? -0.762 -1.040 -19.704 1.00 97.38 237 ARG A CA 1
ATOM 1855 C C . ARG A 1 237 ? -0.244 -1.753 -20.962 1.00 97.38 237 ARG A C 1
ATOM 1857 O O . ARG A 1 237 ? -0.851 -2.753 -21.342 1.00 97.38 237 ARG A O 1
ATOM 1864 N N . PRO A 1 238 ? 0.842 -1.300 -21.628 1.00 97.12 238 PRO A N 1
ATOM 1865 C CA . PRO A 1 238 ? 1.414 -2.041 -22.753 1.00 97.12 238 PRO A CA 1
ATOM 1866 C C . PRO A 1 238 ? 1.873 -3.452 -22.373 1.00 97.12 238 PRO A C 1
ATOM 1868 O O . PRO A 1 238 ? 1.744 -4.370 -23.179 1.00 97.12 238 PRO A O 1
ATOM 1871 N N . LEU A 1 239 ? 2.386 -3.630 -21.153 1.00 95.38 239 LEU A N 1
ATOM 1872 C CA . LEU A 1 239 ? 2.836 -4.924 -20.656 1.00 95.38 239 LEU A CA 1
ATOM 1873 C C . LEU A 1 239 ? 1.677 -5.915 -20.495 1.00 95.38 239 LEU A C 1
ATOM 1875 O O . LEU A 1 239 ? 1.727 -7.004 -21.066 1.00 95.38 239 LEU A O 1
ATOM 1879 N N . ILE A 1 240 ? 0.637 -5.538 -19.744 1.00 95.31 240 ILE A N 1
ATOM 1880 C CA . ILE A 1 240 ? -0.481 -6.434 -19.399 1.00 95.31 240 ILE A CA 1
ATOM 1881 C C . ILE A 1 240 ? -1.399 -6.745 -20.586 1.00 95.31 240 ILE A C 1
ATOM 1883 O O . ILE A 1 240 ? -2.057 -7.776 -20.590 1.00 95.31 240 ILE A O 1
ATOM 1887 N N . ASN A 1 241 ? -1.414 -5.882 -21.606 1.00 95.19 241 ASN A N 1
ATOM 1888 C CA . ASN A 1 241 ? -2.140 -6.109 -22.862 1.00 95.19 241 ASN A CA 1
ATOM 1889 C C . ASN A 1 241 ? -1.250 -6.689 -23.977 1.00 95.19 241 ASN A C 1
ATOM 1891 O O . ASN A 1 241 ? -1.671 -6.752 -25.132 1.00 95.19 241 ASN A O 1
ATOM 1895 N N . GLY A 1 242 ? 0.002 -7.019 -23.663 1.00 93.94 242 GLY A N 1
ATOM 1896 C CA . GLY A 1 242 ? 0.994 -7.486 -24.622 1.00 93.94 242 GLY A CA 1
ATOM 1897 C C . GLY A 1 242 ? 1.712 -8.715 -24.095 1.00 93.94 242 GLY A C 1
ATOM 1898 O O . GLY A 1 242 ? 1.235 -9.831 -24.251 1.00 93.94 242 GLY A O 1
ATOM 1899 N N . LEU A 1 243 ? 2.877 -8.513 -23.476 1.00 89.81 243 LEU A N 1
ATOM 1900 C CA . LEU A 1 243 ? 3.726 -9.616 -23.016 1.00 89.81 243 LEU A CA 1
ATOM 1901 C C . LEU A 1 243 ? 3.046 -10.497 -21.959 1.00 89.81 243 LEU A C 1
ATOM 1903 O O . LEU A 1 243 ? 3.283 -11.699 -21.947 1.00 89.81 243 LEU A O 1
ATOM 1907 N N . PHE A 1 244 ? 2.245 -9.907 -21.069 1.00 91.62 244 PHE A N 1
ATOM 1908 C CA . PHE A 1 244 ? 1.543 -10.634 -20.003 1.00 91.62 244 PHE A CA 1
ATOM 1909 C C . PHE A 1 244 ? 0.077 -10.918 -20.345 1.00 91.62 244 PHE A C 1
ATOM 1911 O O . PHE A 1 244 ? -0.682 -11.335 -19.466 1.00 91.62 244 PHE A O 1
ATOM 1918 N N . ASP A 1 245 ? -0.321 -10.724 -21.608 1.00 89.69 245 ASP A N 1
ATOM 1919 C CA . ASP A 1 245 ? -1.627 -11.176 -22.083 1.00 89.69 245 ASP A CA 1
ATOM 1920 C C . ASP A 1 245 ? -1.814 -12.671 -21.756 1.00 89.69 245 ASP A C 1
ATOM 1922 O O . ASP A 1 245 ? -0.871 -13.464 -21.808 1.00 89.69 245 ASP A O 1
ATOM 1926 N N . GLY A 1 246 ? -3.019 -13.056 -21.336 1.00 88.56 246 GLY A N 1
ATOM 1927 C CA . GLY A 1 246 ? -3.287 -14.405 -20.829 1.00 88.56 246 GLY A CA 1
ATOM 1928 C C . GLY A 1 246 ? -2.950 -14.646 -19.348 1.00 88.56 246 GLY A C 1
ATOM 1929 O O . GLY A 1 246 ? -3.239 -15.733 -18.852 1.00 88.56 246 GLY A O 1
ATOM 1930 N N . GLY A 1 247 ? -2.424 -13.658 -18.611 1.00 88.12 247 GLY A N 1
ATOM 1931 C CA . GLY A 1 247 ? -2.397 -13.682 -17.140 1.00 88.12 247 GLY A CA 1
ATOM 1932 C C . GLY A 1 247 ? -1.192 -14.365 -16.485 1.00 88.12 247 GLY A C 1
ATOM 1933 O O . GLY A 1 247 ? -1.254 -14.697 -15.303 1.00 88.12 247 GLY A O 1
ATOM 1934 N N . GLU A 1 248 ? -0.108 -14.625 -17.217 1.00 83.12 248 GLU A N 1
ATOM 1935 C CA . GLU A 1 248 ? 1.150 -15.128 -16.640 1.00 83.12 248 GLU A CA 1
ATOM 1936 C C . GLU A 1 248 ? 2.025 -13.961 -16.143 1.00 83.12 248 GLU A C 1
ATOM 1938 O O . GLU A 1 248 ? 1.986 -12.856 -16.685 1.00 83.12 248 GLU A O 1
ATOM 1943 N N . TRP A 1 249 ? 2.832 -14.210 -15.107 1.00 87.00 249 TRP A N 1
ATOM 1944 C CA . TRP A 1 249 ? 3.888 -13.300 -14.662 1.00 87.00 249 TRP A CA 1
ATOM 1945 C C . TRP A 1 249 ? 5.248 -13.953 -14.887 1.00 87.00 249 TRP A C 1
ATOM 1947 O O . TRP A 1 249 ? 5.478 -15.082 -14.452 1.00 87.00 249 TRP A O 1
ATOM 1957 N N . GLN A 1 250 ? 6.176 -13.244 -15.526 1.00 85.00 250 GLN A N 1
ATOM 1958 C CA . GLN A 1 250 ? 7.456 -13.836 -15.934 1.00 85.00 250 GLN A CA 1
ATOM 1959 C C . GLN A 1 250 ? 8.352 -14.288 -14.766 1.00 85.00 250 GLN A C 1
ATOM 1961 O O . GLN A 1 250 ? 9.196 -15.160 -14.947 1.00 85.00 250 GLN A O 1
ATOM 1966 N N . GLU A 1 251 ? 8.229 -13.689 -13.578 1.00 84.75 251 GLU A N 1
ATOM 1967 C CA . GLU A 1 251 ? 9.017 -14.067 -12.389 1.00 84.75 251 GLU A CA 1
ATOM 1968 C C . GLU A 1 251 ? 8.351 -15.195 -11.593 1.00 84.75 251 GLU A C 1
ATOM 1970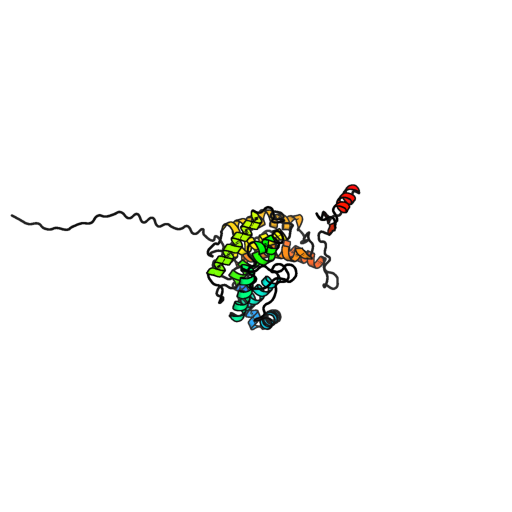 O O . GLU A 1 251 ? 8.777 -15.531 -10.490 1.00 84.75 251 GLU A O 1
ATOM 1975 N N . GLY A 1 252 ? 7.290 -15.774 -12.154 1.00 83.31 252 GLY A N 1
ATOM 1976 C CA . GLY A 1 252 ? 6.573 -16.877 -11.552 1.00 83.31 252 GLY A CA 1
ATOM 1977 C C . GLY A 1 252 ? 5.666 -16.461 -10.415 1.00 83.31 252 GLY A C 1
ATOM 1978 O O . GLY A 1 252 ? 5.496 -15.279 -10.100 1.00 83.31 252 GLY A O 1
ATOM 1979 N N . TRP A 1 253 ? 5.074 -17.461 -9.777 1.00 78.56 253 TRP A N 1
ATOM 1980 C CA . TRP A 1 253 ? 4.106 -17.265 -8.715 1.00 78.56 253 TRP A CA 1
ATOM 1981 C C . TRP A 1 253 ? 4.715 -16.685 -7.454 1.00 78.56 253 TRP A C 1
ATOM 1983 O O . TRP A 1 253 ? 4.021 -15.935 -6.774 1.00 78.56 253 TRP A O 1
ATOM 1993 N N . ASN A 1 254 ? 5.986 -16.952 -7.151 1.00 79.62 254 ASN A N 1
ATOM 1994 C CA . ASN A 1 254 ? 6.618 -16.434 -5.932 1.00 79.62 254 ASN A CA 1
ATOM 1995 C C . ASN A 1 254 ? 6.621 -14.896 -5.857 1.00 79.62 254 ASN A C 1
ATOM 1997 O O . ASN A 1 254 ? 6.422 -14.341 -4.778 1.00 79.62 254 ASN A O 1
ATOM 2001 N N . TYR A 1 255 ? 6.766 -14.205 -6.991 1.00 86.56 255 TYR A N 1
ATOM 2002 C CA . TYR A 1 255 ? 6.755 -12.737 -7.048 1.00 86.56 255 TYR A CA 1
ATOM 2003 C C . TYR A 1 255 ? 5.521 -12.164 -7.749 1.00 86.56 255 TYR A C 1
ATOM 2005 O O . TYR A 1 255 ? 5.039 -11.086 -7.383 1.00 86.56 255 TYR A O 1
ATOM 2013 N N . GLY A 1 256 ? 4.974 -12.905 -8.712 1.00 87.44 256 GLY A N 1
ATOM 2014 C CA . GLY A 1 256 ? 3.936 -12.431 -9.613 1.00 87.44 256 GLY A CA 1
ATOM 2015 C C . GLY A 1 256 ? 2.609 -12.111 -8.950 1.00 87.44 256 GLY A C 1
ATOM 2016 O O . GLY A 1 256 ? 1.970 -11.149 -9.353 1.00 87.44 256 GLY A O 1
ATOM 2017 N N . HIS A 1 257 ? 2.200 -12.822 -7.892 1.00 86.56 257 HIS A N 1
ATOM 2018 C CA . HIS A 1 257 ? 0.949 -12.484 -7.189 1.00 86.56 257 HIS A CA 1
ATOM 2019 C C . HIS A 1 257 ? 0.988 -11.098 -6.574 1.00 86.56 257 HIS A C 1
ATOM 2021 O O . HIS A 1 257 ? 0.009 -10.355 -6.636 1.00 86.56 257 HIS A O 1
ATOM 2027 N N . TRP A 1 258 ? 2.122 -10.747 -5.981 1.00 91.12 258 TRP A N 1
ATOM 2028 C CA . TRP A 1 258 ? 2.274 -9.454 -5.358 1.00 91.12 258 TRP A CA 1
ATOM 2029 C C . TRP A 1 258 ? 2.399 -8.380 -6.445 1.00 91.12 258 TRP A C 1
ATOM 2031 O O . TRP A 1 258 ? 1.649 -7.408 -6.405 1.00 91.12 258 TRP A O 1
ATOM 2041 N N . ALA A 1 259 ? 3.230 -8.579 -7.467 1.00 94.94 259 ALA A N 1
ATOM 2042 C CA . ALA A 1 259 ? 3.367 -7.594 -8.540 1.00 94.94 259 ALA A CA 1
ATOM 2043 C C . ALA A 1 259 ? 2.056 -7.374 -9.331 1.00 94.94 259 ALA A C 1
ATOM 2045 O O . ALA A 1 259 ? 1.646 -6.239 -9.573 1.00 94.94 259 ALA A O 1
ATOM 2046 N N . ALA A 1 260 ? 1.313 -8.443 -9.635 1.00 93.94 260 ALA A N 1
ATOM 2047 C CA . ALA A 1 260 ? -0.002 -8.348 -10.266 1.00 93.94 260 ALA A CA 1
ATOM 2048 C C . ALA A 1 260 ? -1.013 -7.601 -9.390 1.00 93.94 260 ALA A C 1
ATOM 2050 O O . ALA A 1 260 ? -1.771 -6.769 -9.891 1.00 93.94 260 ALA A O 1
ATOM 2051 N N . ARG A 1 261 ? -0.996 -7.842 -8.072 1.00 93.06 261 ARG A N 1
ATOM 2052 C CA . ARG A 1 261 ? -1.792 -7.069 -7.111 1.00 93.06 261 ARG A CA 1
ATOM 2053 C C . ARG A 1 261 ? -1.441 -5.582 -7.180 1.00 93.06 261 ARG A C 1
ATOM 2055 O O . ARG A 1 261 ? -2.349 -4.761 -7.191 1.00 93.06 261 ARG A O 1
ATOM 2062 N N . GLU A 1 262 ? -0.161 -5.226 -7.227 1.00 96.38 262 GLU A N 1
ATOM 2063 C CA . GLU A 1 262 ? 0.288 -3.828 -7.306 1.00 96.38 262 GLU A CA 1
ATOM 2064 C C . GLU A 1 262 ? -0.216 -3.130 -8.579 1.00 96.38 262 GLU A C 1
ATOM 2066 O O . GLU A 1 262 ? -0.662 -1.988 -8.509 1.00 96.38 262 GLU A O 1
ATOM 2071 N N . TYR A 1 263 ? -0.257 -3.821 -9.721 1.00 97.06 263 TYR A N 1
ATOM 2072 C CA . TYR A 1 263 ? -0.845 -3.273 -10.949 1.00 97.06 263 TYR A CA 1
ATOM 2073 C C . TYR A 1 263 ? -2.367 -3.158 -10.895 1.00 97.06 263 TYR A C 1
ATOM 2075 O O . TYR A 1 263 ? -2.919 -2.111 -11.237 1.00 97.06 263 TYR A O 1
ATOM 2083 N N . LEU A 1 264 ? -3.060 -4.202 -10.438 1.00 95.25 264 LEU A N 1
ATOM 2084 C CA . LEU A 1 264 ? -4.524 -4.234 -10.434 1.00 95.25 264 LEU A CA 1
ATOM 2085 C C . LEU A 1 264 ? -5.149 -3.351 -9.348 1.00 95.25 264 LEU A C 1
ATOM 2087 O O . LEU A 1 264 ? -6.293 -2.924 -9.496 1.00 95.25 264 LEU A O 1
ATOM 2091 N N . LEU A 1 265 ? -4.421 -3.031 -8.276 1.00 96.69 265 LEU A N 1
ATOM 2092 C CA . LEU A 1 265 ? -4.913 -2.128 -7.236 1.00 96.69 265 LEU A CA 1
ATOM 2093 C C . LEU A 1 265 ? -4.951 -0.656 -7.666 1.00 96.69 265 LEU A C 1
ATOM 2095 O O . LEU A 1 265 ? -5.640 0.124 -7.002 1.00 96.69 265 LEU A O 1
ATOM 2099 N N . TYR A 1 266 ? -4.279 -0.266 -8.756 1.00 97.88 266 TYR A N 1
ATOM 2100 C CA . TYR A 1 266 ? -4.335 1.108 -9.258 1.00 97.88 266 TYR A CA 1
ATOM 2101 C C . TYR A 1 266 ? -5.721 1.484 -9.813 1.00 97.88 266 TYR A C 1
ATOM 2103 O O . TYR A 1 266 ? -6.320 2.420 -9.278 1.00 97.88 266 TYR A O 1
ATOM 2111 N N . PRO A 1 267 ? -6.312 0.728 -10.764 1.00 97.06 267 PRO A N 1
ATOM 2112 C CA . PRO A 1 267 ? -7.706 0.915 -11.168 1.00 97.06 267 PRO A CA 1
ATOM 2113 C C . PRO A 1 267 ? -8.709 0.954 -10.009 1.00 97.06 267 PRO A C 1
ATOM 2115 O O . PRO A 1 267 ? -9.642 1.759 -10.015 1.00 97.06 267 PRO A O 1
ATOM 2118 N N . VAL A 1 268 ? -8.514 0.115 -8.981 1.00 96.69 268 VAL A N 1
ATOM 2119 C CA . VAL A 1 268 ? -9.359 0.124 -7.770 1.00 96.69 268 VAL A CA 1
ATOM 2120 C C . VAL A 1 268 ? -9.165 1.417 -6.973 1.00 96.69 268 VAL A C 1
ATOM 2122 O O . VAL A 1 268 ? -10.145 1.991 -6.505 1.00 96.69 268 VAL A O 1
ATOM 2125 N N . ALA A 1 269 ? -7.922 1.885 -6.813 1.00 97.25 269 ALA A N 1
ATOM 2126 C CA . ALA A 1 269 ? -7.612 3.110 -6.076 1.00 97.25 269 ALA A CA 1
ATOM 2127 C C . ALA A 1 269 ? -8.197 4.350 -6.760 1.00 97.25 269 ALA A C 1
ATOM 2129 O O . ALA A 1 269 ? -8.707 5.235 -6.076 1.00 97.25 269 ALA A O 1
ATOM 2130 N N . LEU A 1 270 ? -8.159 4.400 -8.096 1.00 97.06 270 LEU A N 1
ATOM 2131 C CA . LEU A 1 270 ? -8.825 5.446 -8.869 1.00 97.06 270 LEU A CA 1
ATOM 2132 C C . LEU A 1 270 ? -10.340 5.382 -8.666 1.00 97.06 270 LEU A C 1
ATOM 2134 O O . LEU A 1 270 ? -10.943 6.375 -8.285 1.00 97.06 270 LEU A O 1
ATOM 2138 N N . ALA A 1 271 ? -10.943 4.198 -8.808 1.00 95.44 271 ALA A N 1
ATOM 2139 C CA . ALA A 1 271 ? -12.390 4.029 -8.667 1.00 95.44 271 ALA A CA 1
ATOM 2140 C C . ALA A 1 271 ? -12.942 4.471 -7.300 1.00 95.44 271 ALA A C 1
ATOM 2142 O O . ALA A 1 271 ? -14.070 4.951 -7.224 1.00 95.44 271 ALA A O 1
ATOM 2143 N N . SER A 1 272 ? -12.179 4.287 -6.218 1.00 95.00 272 SER A N 1
ATOM 2144 C CA . SER A 1 272 ? -12.603 4.680 -4.869 1.00 95.00 272 SER A CA 1
ATOM 2145 C C . SER A 1 272 ? -12.172 6.098 -4.483 1.00 95.00 272 SER A C 1
ATOM 2147 O O . SER A 1 272 ? -12.839 6.759 -3.687 1.00 95.00 272 SER A O 1
ATOM 2149 N N . GLY A 1 273 ? -11.019 6.540 -4.987 1.00 95.12 273 GLY A N 1
ATOM 2150 C CA . GLY A 1 273 ? -10.314 7.717 -4.493 1.00 95.12 273 GLY A CA 1
ATOM 2151 C C . GLY A 1 273 ? -10.394 8.933 -5.401 1.00 95.12 273 GLY A C 1
ATOM 2152 O O . GLY A 1 273 ? -9.994 10.018 -4.973 1.00 95.12 273 GLY A O 1
ATOM 2153 N N . THR A 1 274 ? -10.879 8.773 -6.633 1.00 94.75 274 THR A N 1
ATOM 2154 C CA . THR A 1 274 ? -10.854 9.819 -7.654 1.00 94.75 274 THR A CA 1
ATOM 2155 C C . THR A 1 274 ? -12.112 9.814 -8.534 1.00 94.75 274 THR A C 1
ATOM 2157 O O . THR A 1 274 ? -12.864 8.846 -8.578 1.00 94.75 274 THR A O 1
ATOM 2160 N N . ASP A 1 275 ? -12.319 10.912 -9.260 1.00 93.25 275 ASP A N 1
ATOM 2161 C CA . ASP A 1 275 ? -13.283 11.058 -10.359 1.00 93.25 275 ASP A CA 1
ATOM 2162 C C . ASP A 1 275 ? -12.622 10.800 -11.734 1.00 93.25 275 ASP A C 1
ATOM 2164 O O . ASP A 1 275 ? -13.143 11.186 -12.784 1.00 93.25 275 ASP A O 1
ATOM 2168 N N . MET A 1 276 ? -11.421 10.212 -11.748 1.00 93.25 276 MET A N 1
ATOM 2169 C CA . MET A 1 276 ? -10.661 9.960 -12.973 1.00 93.25 276 MET A CA 1
ATOM 2170 C C . MET A 1 276 ? -11.160 8.702 -13.697 1.00 93.25 276 MET A C 1
ATOM 2172 O O . MET A 1 276 ? -11.902 7.886 -13.149 1.00 93.25 276 MET A O 1
ATOM 2176 N N . ASN A 1 277 ? -10.722 8.514 -14.947 1.00 93.38 277 ASN A N 1
ATOM 2177 C CA . ASN A 1 277 ? -10.896 7.229 -15.621 1.00 93.38 277 ASN A CA 1
ATOM 2178 C C . ASN A 1 277 ? -10.175 6.142 -14.813 1.00 93.38 277 ASN A C 1
ATOM 2180 O O . ASN A 1 277 ? -9.009 6.301 -14.489 1.00 93.38 277 ASN A O 1
ATOM 2184 N N . THR A 1 278 ? -10.862 5.046 -14.507 1.00 95.00 278 THR A N 1
ATOM 2185 C CA . THR A 1 278 ? -10.333 3.946 -13.691 1.00 95.00 278 THR A CA 1
ATOM 2186 C C . THR A 1 278 ? -9.449 2.985 -14.480 1.00 95.00 278 THR A C 1
ATOM 2188 O O . THR A 1 278 ? -8.833 2.107 -13.892 1.00 95.00 278 THR A O 1
ATOM 2191 N N . HIS A 1 279 ? -9.410 3.109 -15.808 1.00 95.94 279 HIS A N 1
ATOM 2192 C CA . HIS A 1 279 ? -8.692 2.227 -16.734 1.00 95.94 279 HIS A CA 1
ATOM 2193 C C . HIS A 1 279 ? -9.172 0.769 -16.770 1.00 95.94 279 HIS A C 1
ATOM 2195 O O . HIS A 1 279 ? -8.586 -0.047 -17.481 1.00 95.94 279 HIS A O 1
ATOM 2201 N N . TRP A 1 280 ? -10.266 0.417 -16.084 1.00 94.00 280 TRP A N 1
ATOM 2202 C CA . TRP A 1 280 ? -10.830 -0.938 -16.152 1.00 94.00 280 TRP A CA 1
ATOM 2203 C C . TRP A 1 280 ? -11.253 -1.347 -17.565 1.00 94.00 280 TRP A C 1
ATOM 2205 O O . TRP A 1 280 ? -11.220 -2.522 -17.904 1.00 94.00 280 TRP A O 1
ATOM 2215 N N . ASN A 1 281 ? -11.622 -0.383 -18.407 1.00 94.50 281 ASN A N 1
ATOM 2216 C CA . ASN A 1 281 ? -11.963 -0.614 -19.809 1.00 94.50 281 ASN A CA 1
ATOM 2217 C C . ASN A 1 281 ? -10.739 -0.727 -20.735 1.00 94.50 281 ASN A C 1
ATOM 2219 O O . ASN A 1 281 ? -10.910 -0.890 -21.942 1.00 94.50 281 ASN A O 1
ATOM 2223 N N . GLU A 1 282 ? -9.522 -0.606 -20.204 1.00 95.38 282 GLU A N 1
ATOM 2224 C CA . GLU A 1 282 ? -8.284 -0.645 -20.984 1.00 95.38 282 GLU A CA 1
ATOM 2225 C C . GLU A 1 282 ? -7.605 -2.017 -20.956 1.00 95.38 282 GLU A C 1
ATOM 2227 O O . GLU A 1 282 ? -6.629 -2.208 -21.677 1.00 95.38 282 GLU A O 1
ATOM 2232 N N . THR A 1 283 ? -8.077 -2.965 -20.138 1.00 93.62 283 THR A N 1
ATOM 2233 C CA . THR A 1 283 ? -7.455 -4.287 -19.990 1.00 93.62 283 THR A CA 1
ATOM 2234 C C . THR A 1 283 ? -8.431 -5.353 -19.482 1.00 93.62 283 THR A C 1
ATOM 2236 O O . THR A 1 283 ? -9.263 -5.082 -18.619 1.00 93.62 283 THR A O 1
ATOM 2239 N N . ASN A 1 284 ? -8.270 -6.592 -19.956 1.00 94.31 284 ASN A N 1
ATOM 2240 C CA . ASN A 1 284 ? -8.952 -7.781 -19.420 1.00 94.31 284 ASN A CA 1
ATOM 2241 C C . ASN A 1 284 ? -8.030 -8.644 -18.540 1.00 94.31 284 ASN A C 1
ATOM 2243 O O . ASN A 1 284 ? -8.428 -9.714 -18.085 1.00 94.31 284 ASN A O 1
ATOM 2247 N N . TRP A 1 285 ? -6.813 -8.167 -18.256 1.00 94.38 285 TRP A N 1
ATOM 2248 C CA . TRP A 1 285 ? -5.762 -8.962 -17.618 1.00 94.38 285 TRP A CA 1
ATOM 2249 C C . TRP A 1 285 ? -6.159 -9.540 -16.255 1.00 94.38 285 TRP A C 1
ATOM 2251 O O . TRP A 1 285 ? -5.709 -10.615 -15.880 1.00 94.38 285 TRP A O 1
ATOM 2261 N N . HIS A 1 286 ? -7.052 -8.871 -15.523 1.00 92.38 286 HIS A N 1
ATOM 2262 C CA . HIS A 1 286 ? -7.599 -9.377 -14.264 1.00 92.38 286 HIS A CA 1
ATOM 2263 C C . HIS A 1 286 ? -8.383 -10.689 -14.436 1.00 92.38 286 HIS A C 1
ATOM 2265 O O . HIS A 1 286 ? -8.266 -11.582 -13.598 1.00 92.38 286 HIS A O 1
ATOM 2271 N N . GLU A 1 287 ? -9.158 -10.839 -15.515 1.00 93.88 287 GLU A N 1
ATOM 2272 C CA . GLU A 1 287 ? -9.839 -12.099 -15.818 1.00 93.88 287 GLU A CA 1
ATOM 2273 C C . GLU A 1 287 ? -8.841 -13.175 -16.233 1.00 93.88 287 GLU A C 1
ATOM 2275 O O . GLU A 1 287 ? -8.965 -14.336 -15.839 1.00 93.88 287 GLU A O 1
ATOM 2280 N N . ASP A 1 288 ? -7.851 -12.790 -17.032 1.00 93.06 288 ASP A N 1
ATOM 2281 C CA . ASP A 1 288 ? -6.870 -13.725 -17.564 1.00 93.06 288 ASP A CA 1
ATOM 2282 C C . ASP A 1 288 ? -5.926 -14.227 -16.473 1.00 93.06 288 ASP A C 1
ATOM 2284 O O . ASP A 1 288 ? -5.614 -15.414 -16.447 1.00 93.06 288 ASP A O 1
ATOM 2288 N N . LEU A 1 289 ? -5.587 -13.389 -15.490 1.00 91.12 289 LEU A N 1
ATOM 2289 C CA . LEU A 1 289 ? -4.873 -13.788 -14.276 1.00 91.12 289 LEU A CA 1
ATOM 2290 C C . LEU A 1 289 ? -5.626 -14.905 -13.535 1.00 91.12 289 LEU A C 1
ATOM 2292 O O . LEU A 1 289 ? -5.029 -15.911 -13.154 1.00 91.12 289 LEU A O 1
ATOM 2296 N N . VAL A 1 290 ? -6.948 -14.770 -13.370 1.00 90.31 290 VAL A N 1
ATOM 2297 C CA . VAL A 1 290 ? -7.781 -15.795 -12.716 1.00 90.31 290 VAL A CA 1
ATOM 2298 C C . VAL A 1 290 ? -7.826 -17.077 -13.549 1.00 90.31 290 VAL A C 1
ATOM 2300 O O . VAL A 1 290 ? -7.665 -18.170 -13.003 1.00 90.31 290 VAL A O 1
ATOM 2303 N N . LYS A 1 291 ? -8.010 -16.975 -14.871 1.00 91.75 291 LYS A N 1
ATOM 2304 C CA . LYS A 1 291 ? -8.003 -18.145 -15.767 1.00 91.75 291 LYS A CA 1
ATOM 2305 C C . LYS A 1 291 ? -6.650 -18.862 -15.715 1.00 91.75 291 LYS A C 1
ATOM 2307 O O . LYS A 1 291 ? -6.616 -20.076 -15.530 1.00 91.75 291 LYS A O 1
ATOM 2312 N N . SER A 1 292 ? -5.550 -18.118 -15.805 1.00 89.12 292 SER A N 1
ATOM 2313 C CA . SER A 1 292 ? -4.177 -18.625 -15.711 1.00 89.12 292 SER A CA 1
ATOM 2314 C C . SER A 1 292 ? -3.927 -19.349 -14.387 1.00 89.12 292 SER A C 1
ATOM 2316 O O . SER A 1 292 ? -3.431 -20.480 -14.381 1.00 89.12 292 SER A O 1
ATOM 2318 N N . GLN A 1 293 ? -4.366 -18.765 -13.265 1.00 86.88 293 GLN A N 1
ATOM 2319 C CA . GLN A 1 293 ? -4.310 -19.410 -11.952 1.00 86.88 293 GLN A CA 1
ATOM 2320 C C . GLN A 1 293 ? -5.048 -20.744 -11.944 1.00 86.88 293 GLN A C 1
ATOM 2322 O O . GLN A 1 293 ? -4.475 -21.755 -11.546 1.00 86.88 293 GLN A O 1
ATOM 2327 N N . LEU A 1 294 ? -6.293 -20.770 -12.424 1.00 89.56 294 LEU A N 1
ATOM 2328 C CA . LEU A 1 294 ? -7.099 -21.989 -12.468 1.00 89.56 294 LEU A CA 1
ATOM 2329 C C . LEU A 1 294 ? -6.458 -23.077 -13.336 1.00 89.56 294 LEU A C 1
ATOM 2331 O O . LEU A 1 294 ? -6.480 -24.246 -12.956 1.00 89.56 294 LEU A O 1
ATOM 2335 N N . HIS A 1 295 ? -5.863 -22.700 -14.469 1.00 89.62 295 HIS A N 1
ATOM 2336 C CA . HIS A 1 295 ? -5.145 -23.626 -15.346 1.00 89.62 295 HIS A CA 1
ATOM 2337 C C . HIS A 1 295 ? -3.828 -24.130 -14.752 1.00 89.62 295 HIS A C 1
ATOM 2339 O O . HIS A 1 295 ? -3.378 -25.216 -15.111 1.00 89.62 295 HIS A O 1
ATOM 2345 N N . SER A 1 296 ? -3.241 -23.374 -13.827 1.00 87.69 296 SER A N 1
ATOM 2346 C CA . SER A 1 296 ? -1.996 -23.736 -13.153 1.00 87.69 296 SER A CA 1
ATOM 2347 C C . SER A 1 296 ? -2.218 -24.596 -11.906 1.00 87.69 296 SER A C 1
ATOM 2349 O O . SER A 1 296 ? -1.253 -25.132 -11.372 1.00 87.69 296 SER A O 1
ATOM 2351 N N . LEU A 1 297 ? -3.451 -24.760 -11.413 1.00 88.88 297 LEU A N 1
ATOM 2352 C CA . LEU A 1 297 ? -3.716 -25.542 -10.202 1.00 88.88 297 LEU A CA 1
ATOM 2353 C C . LEU A 1 297 ? -3.476 -27.041 -10.410 1.00 88.88 297 LEU A C 1
ATOM 2355 O O . LEU A 1 297 ? -3.977 -27.665 -11.346 1.00 88.88 297 LEU A O 1
ATOM 2359 N N . TYR A 1 298 ? -2.793 -27.652 -9.446 1.00 88.69 298 TYR A N 1
ATOM 2360 C CA . TYR A 1 298 ? -2.739 -29.104 -9.315 1.00 88.69 298 TYR A CA 1
ATOM 2361 C C . TYR A 1 298 ? -4.123 -29.646 -8.919 1.00 88.69 298 TYR A C 1
ATOM 2363 O O . TYR A 1 298 ? -4.911 -28.923 -8.306 1.00 88.69 298 TYR A O 1
ATOM 2371 N N . PRO A 1 299 ? -4.428 -30.935 -9.175 1.00 92.19 299 PRO A N 1
ATOM 2372 C CA . PRO A 1 299 ? -5.723 -31.520 -8.821 1.00 92.19 299 PRO A CA 1
ATOM 2373 C C . PRO A 1 299 ? -6.139 -31.343 -7.352 1.00 92.19 299 PRO A C 1
ATOM 2375 O O . PRO A 1 299 ? -7.332 -31.227 -7.079 1.00 92.19 299 PRO A O 1
ATOM 2378 N N . SER A 1 300 ? -5.182 -31.295 -6.412 1.00 91.19 300 SER A N 1
ATOM 2379 C CA . SER A 1 300 ? -5.478 -31.063 -4.989 1.00 91.19 300 SER A CA 1
ATOM 2380 C C . SER A 1 300 ? -5.858 -29.615 -4.674 1.00 91.19 300 SER A C 1
ATOM 2382 O O . SER A 1 300 ? -6.518 -29.368 -3.673 1.00 91.19 300 SER A O 1
ATOM 2384 N N . ARG A 1 301 ? -5.493 -28.675 -5.557 1.00 86.62 301 ARG A N 1
ATOM 2385 C CA . ARG A 1 301 ? -5.604 -27.215 -5.400 1.00 86.62 301 ARG A CA 1
ATOM 2386 C C . ARG A 1 301 ? -4.707 -26.606 -4.322 1.00 86.62 301 ARG A C 1
ATOM 2388 O O . ARG A 1 301 ? -4.771 -25.402 -4.111 1.00 86.62 301 ARG A O 1
ATOM 2395 N N . ASP A 1 302 ? -3.841 -27.405 -3.705 1.00 83.25 302 ASP A N 1
ATOM 2396 C CA . ASP A 1 302 ? -2.866 -26.919 -2.717 1.00 83.25 302 ASP A CA 1
ATOM 2397 C C . ASP A 1 302 ? -1.592 -26.369 -3.374 1.00 83.25 302 ASP A C 1
ATOM 2399 O O . ASP A 1 302 ? -0.800 -25.684 -2.731 1.00 83.25 302 ASP A O 1
ATOM 2403 N N . TYR A 1 303 ? -1.387 -26.682 -4.656 1.00 81.81 303 TYR A N 1
ATOM 2404 C CA . TYR A 1 303 ? -0.199 -26.315 -5.418 1.00 81.81 303 TYR A CA 1
ATOM 2405 C C . TYR A 1 303 ? -0.584 -25.702 -6.759 1.00 81.81 303 TYR A C 1
ATOM 2407 O O . TYR A 1 303 ? -1.592 -26.072 -7.368 1.00 81.81 303 TYR A O 1
ATOM 2415 N N . VAL A 1 304 ? 0.269 -24.803 -7.235 1.00 82.81 304 VAL A N 1
ATOM 2416 C CA . VAL A 1 304 ? 0.223 -24.225 -8.577 1.00 82.81 304 VAL A CA 1
ATOM 2417 C C . VAL A 1 304 ? 1.495 -24.608 -9.322 1.00 82.81 304 VAL A C 1
ATOM 2419 O O . VAL A 1 304 ? 2.573 -24.649 -8.734 1.00 82.81 304 VAL A O 1
ATOM 2422 N N . SER A 1 305 ? 1.372 -24.906 -10.612 1.00 81.69 305 SER A N 1
ATOM 2423 C CA . SER A 1 305 ? 2.515 -25.015 -11.509 1.00 81.69 305 SER A CA 1
ATOM 2424 C C . SER A 1 305 ? 3.114 -23.627 -11.632 1.00 81.69 305 SER A C 1
ATOM 2426 O O . SER A 1 305 ? 2.476 -22.723 -12.171 1.00 81.69 305 SER A O 1
ATOM 2428 N N . ASP A 1 306 ? 4.313 -23.457 -11.087 1.00 72.19 306 ASP A N 1
ATOM 2429 C CA . ASP A 1 306 ? 5.074 -22.234 -11.257 1.00 72.19 306 ASP A CA 1
ATOM 2430 C C . ASP A 1 306 ? 5.991 -22.381 -12.467 1.00 72.19 306 ASP A C 1
ATOM 2432 O O . ASP A 1 306 ? 6.633 -23.404 -12.685 1.00 72.19 306 ASP A O 1
ATOM 2436 N N . ASN A 1 307 ? 5.990 -21.336 -13.267 1.00 69.38 307 ASN A N 1
ATOM 2437 C CA . ASN A 1 307 ? 6.584 -21.251 -14.579 1.00 69.38 307 ASN A CA 1
ATOM 2438 C C . ASN A 1 307 ? 7.536 -20.045 -14.661 1.00 69.38 307 ASN A C 1
ATOM 2440 O O . ASN A 1 307 ? 7.855 -19.595 -15.767 1.00 69.38 307 ASN A O 1
ATOM 2444 N N . GLY A 1 308 ? 7.920 -19.499 -13.501 1.00 64.94 308 GLY A N 1
ATOM 2445 C CA . GLY A 1 308 ? 8.776 -18.332 -13.373 1.00 64.94 308 GLY A CA 1
ATOM 2446 C C . GLY A 1 308 ? 10.143 -18.481 -14.013 1.00 64.94 308 GLY A C 1
ATOM 2447 O O . GLY A 1 308 ? 10.606 -19.577 -14.320 1.00 64.94 308 GLY A O 1
ATOM 2448 N N . SER A 1 309 ? 10.786 -17.335 -14.219 1.00 60.66 309 SER A N 1
ATOM 2449 C CA . SER A 1 309 ? 12.126 -17.254 -14.783 1.00 60.66 309 SER A CA 1
ATOM 2450 C C . SER A 1 309 ? 13.100 -18.081 -13.944 1.00 60.66 309 SER A C 1
ATOM 2452 O O . SER A 1 309 ? 13.368 -17.760 -12.786 1.00 60.66 309 SER A O 1
ATOM 2454 N N . GLU A 1 310 ? 13.657 -19.134 -14.538 1.00 56.28 310 GLU A N 1
ATOM 2455 C CA . GLU A 1 310 ? 14.701 -19.937 -13.911 1.00 56.28 310 GLU A CA 1
ATOM 2456 C C . GLU A 1 310 ? 16.051 -19.269 -14.168 1.00 56.28 310 GLU A C 1
ATOM 2458 O O . GLU A 1 310 ? 16.490 -19.103 -15.308 1.00 56.28 310 GLU A O 1
ATOM 2463 N N . TYR A 1 311 ? 16.741 -18.854 -13.112 1.00 55.44 311 TYR A N 1
ATOM 2464 C CA . TYR A 1 311 ? 18.076 -18.293 -13.265 1.00 55.44 311 TYR A CA 1
ATOM 2465 C C . TYR A 1 311 ? 19.065 -19.415 -13.571 1.00 55.44 311 TYR A C 1
ATOM 2467 O O . TYR A 1 311 ? 19.330 -20.274 -12.732 1.00 55.44 311 TYR A O 1
ATOM 2475 N N . ILE A 1 312 ? 19.635 -19.396 -14.776 1.00 59.50 312 ILE A N 1
ATOM 2476 C CA . ILE A 1 312 ? 20.748 -20.280 -15.124 1.00 59.50 312 ILE A CA 1
ATOM 2477 C C . ILE A 1 312 ? 22.064 -19.526 -14.958 1.00 59.50 312 ILE A C 1
ATOM 2479 O O . ILE A 1 312 ? 22.186 -18.337 -15.278 1.00 59.50 312 ILE A O 1
ATOM 2483 N N . ASN A 1 313 ? 23.079 -20.247 -14.489 1.00 69.44 313 ASN A N 1
ATOM 2484 C CA . ASN A 1 313 ? 24.437 -19.736 -14.387 1.00 69.44 313 ASN A CA 1
ATOM 2485 C C . ASN A 1 313 ? 24.902 -19.157 -15.739 1.00 69.44 313 ASN A C 1
ATOM 2487 O O . ASN A 1 313 ? 24.665 -19.735 -16.804 1.00 69.44 313 ASN A O 1
ATOM 2491 N N . GLN A 1 314 ? 25.602 -18.022 -15.716 1.00 69.06 314 GLN A N 1
ATOM 2492 C CA . GLN A 1 314 ? 26.032 -17.314 -16.926 1.00 69.06 314 GLN A CA 1
ATOM 2493 C C . GLN A 1 314 ? 26.878 -18.164 -17.885 1.00 69.06 314 GLN A C 1
ATOM 2495 O O . GLN A 1 314 ? 26.803 -17.995 -19.107 1.00 69.06 314 GLN A O 1
ATOM 2500 N N . ASN A 1 315 ? 27.696 -19.074 -17.354 1.00 75.12 315 ASN A N 1
ATOM 2501 C CA . ASN A 1 315 ? 28.513 -19.970 -18.168 1.00 75.12 315 ASN A CA 1
ATOM 2502 C C . ASN A 1 315 ? 27.650 -21.033 -18.851 1.00 75.12 315 ASN A C 1
ATOM 2504 O O . ASN A 1 315 ? 27.878 -21.343 -20.021 1.00 75.12 315 ASN A O 1
ATOM 2508 N N . VAL A 1 316 ? 26.615 -21.515 -18.158 1.00 73.44 316 VAL A N 1
ATOM 2509 C CA . VAL A 1 316 ? 25.604 -22.420 -18.717 1.00 73.44 316 VAL A CA 1
ATOM 2510 C C . VAL A 1 316 ? 24.793 -21.701 -19.796 1.00 73.44 316 VAL A C 1
ATOM 2512 O O . VAL A 1 316 ? 24.674 -22.226 -20.898 1.00 73.44 316 VAL A O 1
ATOM 2515 N N . ALA A 1 317 ? 24.356 -20.458 -19.566 1.00 71.75 317 ALA A N 1
ATOM 2516 C CA . ALA A 1 317 ? 23.673 -19.648 -20.582 1.00 71.75 317 ALA A CA 1
ATOM 2517 C C . ALA A 1 317 ? 24.520 -19.470 -21.854 1.00 71.75 317 ALA A C 1
ATOM 2519 O O . ALA A 1 317 ? 24.045 -19.676 -22.974 1.00 71.75 317 ALA A O 1
ATOM 2520 N N . LYS A 1 318 ? 25.808 -19.130 -21.695 1.00 75.38 318 LYS A N 1
ATOM 2521 C CA . LYS A 1 318 ? 26.758 -19.002 -22.814 1.00 75.38 318 LYS A CA 1
ATOM 2522 C C . LYS A 1 318 ? 26.951 -20.327 -23.552 1.00 75.38 318 LYS A C 1
ATOM 2524 O O . LYS A 1 318 ? 27.055 -20.319 -24.778 1.00 75.38 318 LYS A O 1
ATOM 2529 N N . LEU A 1 319 ? 27.014 -21.445 -22.827 1.00 79.31 319 LEU A N 1
ATOM 2530 C CA . LEU A 1 319 ? 27.146 -22.780 -23.403 1.00 79.31 319 LEU A CA 1
ATOM 2531 C C . LEU A 1 319 ? 25.897 -23.166 -24.204 1.00 79.31 319 LEU A C 1
ATOM 2533 O O . LEU A 1 319 ? 26.024 -23.535 -25.365 1.00 79.31 319 LEU A O 1
ATOM 2537 N N . LEU A 1 320 ? 24.705 -23.008 -23.630 1.00 76.69 320 LEU A N 1
ATOM 2538 C CA . LEU A 1 320 ? 23.433 -23.322 -24.286 1.00 76.69 320 LEU A CA 1
ATOM 2539 C C . LEU A 1 320 ? 23.235 -22.498 -25.563 1.00 76.69 320 LEU A C 1
ATOM 2541 O O . LEU A 1 320 ? 22.917 -23.058 -26.611 1.00 76.69 320 LEU A O 1
ATOM 2545 N N . LYS A 1 321 ? 23.569 -21.201 -25.524 1.00 76.94 321 LYS A N 1
ATOM 2546 C CA . LYS A 1 321 ? 23.561 -20.333 -26.712 1.00 76.94 321 LYS A CA 1
ATOM 2547 C C . LYS A 1 321 ? 24.505 -20.829 -27.812 1.00 76.94 321 LYS A C 1
ATOM 2549 O O . LYS A 1 321 ? 24.155 -20.770 -28.986 1.00 76.94 321 LYS A O 1
ATOM 2554 N N . ARG A 1 322 ? 25.697 -21.328 -27.457 1.00 82.69 322 ARG A N 1
ATOM 2555 C CA . ARG A 1 322 ? 26.645 -21.925 -28.423 1.00 82.69 322 ARG A CA 1
ATOM 2556 C C . ARG A 1 322 ? 26.158 -23.258 -28.984 1.00 82.69 322 ARG A C 1
ATOM 2558 O O . ARG A 1 322 ? 26.534 -23.609 -30.096 1.00 82.69 322 ARG A O 1
ATOM 2565 N N . LEU A 1 323 ? 25.352 -23.988 -28.218 1.00 82.19 323 LEU A N 1
ATOM 2566 C CA . LEU A 1 323 ? 24.758 -25.261 -28.619 1.00 82.19 323 LEU A CA 1
ATOM 2567 C C . LEU A 1 323 ? 23.441 -25.094 -29.395 1.00 82.19 323 LEU A C 1
ATOM 2569 O O . LEU A 1 323 ? 22.852 -26.101 -29.770 1.00 82.19 323 LEU A O 1
ATOM 2573 N N . PHE A 1 324 ? 22.986 -23.859 -29.647 1.00 78.00 324 PHE A N 1
ATOM 2574 C CA . PHE A 1 324 ? 21.673 -23.562 -30.240 1.00 78.00 324 PHE A CA 1
ATOM 2575 C C . PHE A 1 324 ? 20.503 -24.197 -29.471 1.00 78.00 324 PHE A C 1
ATOM 2577 O O . PHE A 1 324 ? 19.471 -24.524 -30.051 1.00 78.00 324 PHE A O 1
ATOM 2584 N N . ILE A 1 325 ? 20.668 -24.376 -28.158 1.00 69.94 325 ILE A N 1
ATOM 2585 C CA . ILE A 1 325 ? 19.604 -24.837 -27.269 1.00 69.94 325 ILE A CA 1
ATOM 2586 C C . ILE A 1 325 ? 18.959 -23.592 -26.672 1.00 69.94 325 ILE A C 1
ATOM 2588 O O . ILE A 1 325 ? 19.587 -22.867 -25.898 1.00 69.94 325 ILE A O 1
ATOM 2592 N N . GLU A 1 326 ? 17.712 -23.339 -27.055 1.00 53.19 326 GLU A N 1
ATOM 2593 C CA . GLU A 1 326 ? 16.928 -22.223 -26.544 1.00 53.19 326 GLU A CA 1
ATOM 2594 C C . GLU A 1 326 ? 16.151 -22.674 -25.304 1.00 53.19 326 GLU A C 1
ATOM 2596 O O . GLU A 1 326 ? 15.247 -23.504 -25.382 1.00 53.19 326 GLU A O 1
ATOM 2601 N N . PHE A 1 327 ? 16.528 -22.141 -24.140 1.00 56.56 327 PHE A N 1
ATOM 2602 C CA . PHE A 1 327 ? 15.659 -22.167 -22.970 1.00 56.56 327 PHE A CA 1
ATOM 2603 C C . PHE A 1 327 ? 14.693 -21.001 -23.100 1.00 56.56 327 PHE A C 1
ATOM 2605 O O . PHE A 1 327 ? 15.102 -19.842 -23.090 1.00 56.56 327 PHE A O 1
ATOM 2612 N N . THR A 1 328 ? 13.405 -21.298 -23.180 1.00 47.88 328 THR A N 1
ATOM 2613 C CA . THR A 1 328 ? 12.361 -20.280 -23.312 1.00 47.88 328 THR A CA 1
ATOM 2614 C C . THR A 1 328 ? 12.178 -19.428 -22.050 1.00 47.88 328 THR A C 1
ATOM 2616 O O . THR A 1 328 ? 11.392 -18.487 -22.085 1.00 47.88 328 THR A O 1
ATOM 2619 N N . LYS A 1 329 ? 12.856 -19.745 -20.931 1.00 50.81 329 LYS A N 1
ATOM 2620 C CA . LYS A 1 329 ? 12.536 -19.187 -19.602 1.00 50.81 329 LYS A CA 1
ATOM 2621 C C . LYS A 1 329 ? 13.723 -18.821 -18.705 1.00 50.81 329 LYS A C 1
ATOM 2623 O O . LYS A 1 329 ? 13.523 -18.597 -17.516 1.00 50.81 329 LYS A O 1
ATOM 2628 N N . SER A 1 330 ? 14.949 -18.742 -19.227 1.00 47.22 330 SER A N 1
ATOM 2629 C CA . SER A 1 330 ? 16.119 -18.513 -18.370 1.00 47.22 330 SER A CA 1
ATOM 2630 C C . SER A 1 330 ? 16.766 -17.135 -18.525 1.00 47.22 330 SER A C 1
ATOM 2632 O O . SER A 1 330 ? 17.221 -16.791 -19.619 1.00 47.22 330 SER A O 1
ATOM 2634 N N . ARG A 1 331 ? 16.887 -16.375 -17.426 1.00 48.19 331 ARG A N 1
ATOM 2635 C CA . ARG A 1 331 ? 17.685 -15.134 -17.354 1.00 48.19 331 ARG A CA 1
ATOM 2636 C C . ARG A 1 331 ? 19.107 -15.466 -16.888 1.00 48.19 331 ARG A C 1
ATOM 2638 O O . ARG A 1 331 ? 19.301 -16.323 -16.027 1.00 48.19 331 ARG A O 1
ATOM 2645 N N . SER A 1 332 ? 20.122 -14.804 -17.451 1.00 43.09 332 SER A N 1
ATOM 2646 C CA . SER A 1 332 ? 21.506 -15.006 -17.005 1.00 43.09 332 SER A CA 1
ATOM 2647 C C . SER A 1 332 ? 21.737 -14.291 -15.674 1.00 43.09 332 SER A C 1
ATOM 2649 O O . SER A 1 332 ? 21.623 -13.066 -15.621 1.00 43.09 332 SER A O 1
ATOM 2651 N N . HIS A 1 333 ? 22.101 -15.019 -14.623 1.00 42.38 333 HIS A N 1
ATOM 2652 C CA . HIS A 1 333 ? 22.427 -14.408 -13.334 1.00 42.38 333 HIS A CA 1
ATOM 2653 C C . HIS A 1 333 ? 23.808 -13.719 -13.383 1.00 42.38 333 HIS A C 1
ATOM 2655 O O . HIS A 1 333 ? 24.718 -14.205 -14.058 1.00 42.38 333 HIS A O 1
ATOM 2661 N N . GLN A 1 334 ? 23.988 -12.568 -12.720 1.00 39.28 334 GLN A N 1
ATOM 2662 C CA . GLN A 1 334 ? 25.305 -11.909 -12.627 1.00 39.28 334 GLN A CA 1
ATOM 2663 C C . GLN A 1 334 ? 26.256 -12.565 -11.617 1.00 39.28 334 GLN A C 1
ATOM 2665 O O . GLN A 1 334 ? 27.449 -12.262 -11.646 1.00 39.28 334 GLN A O 1
ATOM 2670 N N . SER A 1 335 ? 25.774 -13.480 -10.770 1.00 37.94 335 SER A N 1
ATOM 2671 C CA . SER A 1 335 ? 26.644 -14.265 -9.895 1.00 37.94 335 SER A CA 1
ATOM 2672 C C . SER A 1 335 ? 27.111 -15.560 -10.570 1.00 37.94 335 SER A C 1
ATOM 2674 O O . SER A 1 335 ? 26.459 -16.107 -11.462 1.00 37.94 335 SER A O 1
ATOM 2676 N N . ASN A 1 336 ? 28.301 -16.012 -10.169 1.00 34.38 336 ASN A N 1
ATOM 2677 C CA . ASN A 1 336 ? 28.957 -17.221 -10.674 1.00 34.38 336 ASN A CA 1
ATOM 2678 C C . ASN A 1 336 ? 28.540 -18.495 -9.923 1.00 34.38 336 ASN A C 1
ATOM 2680 O O . ASN A 1 336 ? 29.181 -19.525 -10.137 1.00 34.38 336 ASN A O 1
ATOM 2684 N N . ASP A 1 337 ? 27.525 -18.423 -9.064 1.00 36.69 337 ASP A N 1
ATOM 2685 C CA . ASP A 1 337 ? 27.142 -19.540 -8.198 1.00 36.69 337 ASP A CA 1
ATOM 2686 C C . ASP A 1 337 ? 26.481 -20.688 -8.979 1.00 36.69 337 ASP A C 1
ATOM 2688 O O . ASP A 1 337 ? 25.787 -20.421 -9.999 1.00 36.69 337 ASP A O 1
#

Radius of gyration: 26.08 Å; chains: 1; bounding box: 52×123×53 Å

Foldseek 3Di:
DDDDDDDDDDDDPDPDPPPPPPPPPPPLAFFDPDFDQQLCFPVNLVVLLVCVVVVPPVNVVLCVVLVVCQPPFDAAAPLCPVLLVLLVSLLSVCSNPVDLSSLVSSLQSLQLLLQWAHDDGTPGGRPPSHDALCSQQVQLRQSLLRSLLRNLNSLRSSVVHPNSDLVSLVSSLVRLVRNLCCCVPPPSRPCCPALLDLSVLSSLSSLLSLCRSSVPRVNRDVVSNVVNVVCVVVRVLCCLVPVCPLAARQQWDVRSVSSVCSSQSQLSSSVRGTPDRSCPVSHPNVVSNVVQQVVQADPVSPDGNIDYADEDEQVVVVVCVVVVNDDPHYDHDPDRD

Sequence (337 aa):
MKRSNLLSNNHFAVLFLLLTSLWFTPALAGVNTAHPRIWLDSSTISRLQAAVAANTQEWQALKSWCDSHIGDNMRDYYQAVDWQRYMLNYALAYRATGNATYAQEAIIYLRALTYDAGGGYGSGVIGNGSGGTSSITHDSGYGARSYGMSLPVGRDWLDGAPGLTPDLIRDINTRMDEWITWVFTNDRAYATDDPTDNYYAGYFSMVYTAAIGLAGDPGYKPEWLSRAENMWFNGVRPLINGLFDGGEWQEGWNYGHWAAREYLLYPVALASGTDMNTHWNETNWHEDLVKSQLHSLYPSRDYVSDNGSEYINQNVAKLLKRLFIEFTKSRSHQSND

pLDDT: mean 86.27, std 18.16, range [34.38, 98.88]